Protein 7PPN (pdb70)

CATH classification: 3.90.190.10

B-factor: mean 52.43, std 19.97, range [27.64, 140.32]

Solvent-accessible surface area: 13237 Å² total

Organism: Homo sapiens (NCBI:txid9606)

Nearest PDB structures (foldseek):
  7ppm-assembly1_A  TM=9.988E-01  e=6.082E-57  Homo sapiens
  8rzw-assembly1_A  TM=9.918E-01  e=1.791E-51  Homo sapiens
  8wx7-assembly2_B  TM=9.908E-01  e=1.505E-50  Homo sapiens
  7tvj-assembly2_D  TM=9.948E-01  e=1.597E-50  Homo sapiens
  3o5x-assembly1_A  TM=9.960E-01  e=1.809E-48  Homo sapiens

Foldseek 3Di:
DVLCVLVVVLVVVVPPPPADQVVCVDPLNCVLALDNPFGFRPVFAQFQPPADPVRPHGGDHRKGKAALDPPRDQLRIEIQHFAGDPVCLLVVLSSCLVQQAQEEEEEEDCDFPRHGRHDDNADDAQDWDDRDQKIKGFDDWDDDPFWIKTWIWMAGPPDPPSIDTHIYTYGYPADSDFGDPACVVLLVSLVVRVVVSVVDPPHGHYYYYTSRRAASVLLSVLLSSQVVVCVVPNLPDDDDSSVSSVSRCVRGNCHHPDSSSSVNSVRSSVVSSVVVVVD/DAPD

Sequence (283 aa):
SGFWEEFETLQQQECKLLYSRKEGQRQENKNKNRYKNILPFDHTRVVLHDGDPNEEPVSDYINANIIMPEFGSSGKKSYIATQGCLQNTVNDFWRMVFQENSRVIVMTTKEVERGKSKCVKYWPDEYALKEYGVMRVRRNVKESAAHDYTLRELKLSKVGQGNTERTVWQYHFRTWPDHGVPSDPGGVLDDFLLEEVHHKQESIMDAGPVVVHSSSAGIGRTGTFIVIDILIDIIREKGVDCDIDVPKTIQMVRSQRSGMVQTEAQYRRFIYMAVQHYIETLQRRSDMN

GO terms:
  GO:0005515 protein binding (F, IPI)
  GO:0060090 molecular adaptor activity (F, IDA)
  GO:0004726 non-membrane spanning protein tyrosine phosphatase activity (F, IDA)
  GO:0005925 focal adhesion (C, IDA)
  GO:0042130 negative regulation of T cell proliferation (P, IDA)
  GO:0019221 cytokine-mediated signaling pathway (P, IDA)
  GO:0032480 negative regulation of type I interferon production (P, IDA)
  GO:1902564 negative regulation of neutrophil activation (P, IDA)
  GO:0005737 cytoplasm (C, IC)
  GO:0004725 protein tyrosine phosphatase activity (F, IDA)
  GO:0004725 protein tyrosine phosphatase activity (F, IMP)
  GO:0042311 vasodilation (P, IMP)
  GO:0051897 positive regulation of phosphatidylinositol 3-kinase/protein kinase B signal transduction (P, IMP)
  GO:1902533 positive regulation of intracellular signal transduction (P, IMP)
  GO:0071260 cellular response to mechanical stimulus (P, IMP)
  GO:0050839 cell adhesion molecule binding (F, IPI)
  GO:0045296 cadherin binding (F, IPI)
  GO:1990782 protein tyrosine kinase binding (F, IPI)
  GO:0005634 nucleus (C, IDA)
  GO:0005737 cytoplasm (C, IDA)

Secondary structure (DSSP, 8-state):
--HHHHHHHHHHHTSS--S--HHHHSGGGGGG-SSTT----TTTB----S--TTSS--S--SEEEE-SSTT--STT-EEEEEPPPTTTHHHHHHHHHHHT--EEEE-S-SEETTEES----SPPTT-EEEETTEEEEEEEEEE-SSEEEEEEEEEESS-SS--EEEEEEEE----SSS--SSSHHHHHHHHHHHHHHHHSTT--PEEEEESSSSHHHHHHHHHHHHHHHHHHH-TTS---HHHHHHHHHTTSTT-S--HHHHHHHHHHHHHHHHHHH--/----

Structure (mmCIF, N/CA/C/O backbone):
data_7PPN
#
_entry.id   7PPN
#
_cell.length_a   54.190
_cell.length_b   82.363
_cell.length_c   147.760
_cell.angle_alpha   90.000
_cell.angle_beta   90.000
_cell.angle_gamma   90.000
#
_symmetry.space_group_name_H-M   'C 2 2 21'
#
loop_
_entity.id
_entity.type
_entity.pdbx_description
1 polymer 'Tyrosine-protein phosphatase non-receptor type 11,Tyrosine-protein phosphatase non-receptor type 11'
2 polymer 'T-cell-specific surface glycoprotein CD28'
3 non-polymer GLYCEROL
4 water water
#
loop_
_atom_site.group_PDB
_atom_site.id
_atom_site.type_symbol
_atom_site.label_atom_id
_atom_site.label_alt_id
_atom_site.label_comp_id
_atom_site.label_asym_id
_atom_site.label_entity_id
_atom_site.label_seq_id
_atom_site.pdbx_PDB_ins_code
_atom_site.Cartn_x
_atom_site.Cartn_y
_atom_site.Cartn_z
_atom_site.occupancy
_atom_site.B_iso_or_equiv
_atom_site.auth_seq_id
_atom_site.auth_comp_id
_atom_site.auth_asym_id
_atom_site.auth_atom_id
_atom_site.pdbx_PDB_model_num
ATOM 1 N N . SER A 1 4 ? 23.78600 -0.12800 -30.81900 1.000 120.09071 4 SER A N 1
ATOM 2 C CA . SER A 1 4 ? 23.23900 -0.38100 -32.14700 1.000 122.31467 4 SER A CA 1
ATOM 3 C C . SER A 1 4 ? 21.73700 -0.64000 -32.08500 1.000 118.80898 4 SER A C 1
ATOM 4 O O . SER A 1 4 ? 21.21900 -1.11300 -31.07200 1.000 115.10064 4 SER A O 1
ATOM 7 N N . GLY A 1 5 ? 21.04200 -0.33100 -33.17800 1.000 114.11895 5 GLY A N 1
ATOM 8 C CA . GLY A 1 5 ? 19.60500 -0.50900 -33.23200 1.000 106.12588 5 GLY A CA 1
ATOM 9 C C . GLY A 1 5 ? 18.86500 0.64100 -32.58300 1.000 94.07181 5 GLY A C 1
ATOM 10 O O . GLY A 1 5 ? 18.06400 1.32000 -33.23200 1.000 87.58682 5 GLY A O 1
ATOM 11 N N . PHE A 1 6 ? 19.12900 0.86900 -31.29500 1.000 93.06116 6 PHE A N 1
ATOM 12 C CA . PHE A 1 6 ? 18.56100 2.03200 -30.62400 1.000 87.41311 6 PHE A CA 1
ATOM 13 C C . PHE A 1 6 ? 19.22400 3.31800 -31.09700 1.000 91.41359 6 PHE A C 1
ATOM 14 O O . PHE A 1 6 ? 18.54300 4.32600 -31.32200 1.000 86.39457 6 PHE A O 1
ATOM 22 N N . TRP A 1 7 ? 20.55100 3.30500 -31.25700 1.000 101.71483 7 TRP A N 1
ATOM 23 C CA . TRP A 1 7 ? 21.23900 4.49300 -31.75300 1.000 105.62319 7 TRP A CA 1
ATOM 24 C C . TRP A 1 7 ? 20.78200 4.83200 -33.16400 1.000 96.17469 7 TRP A C 1
ATOM 25 O O . TRP A 1 7 ? 20.52900 5.99900 -33.48200 1.000 93.32698 7 TRP A O 1
ATOM 36 N N . GLU A 1 8 ? 20.67100 3.82100 -34.02900 1.000 86.65776 8 GLU A N 1
ATOM 37 C CA . GLU A 1 8 ? 20.20900 4.07800 -35.38600 1.000 79.55691 8 GLU A CA 1
ATOM 38 C C . GLU A 1 8 ? 18.79000 4.63000 -35.38000 1.000 68.88721 8 GLU A C 1
ATOM 39 O O . GLU A 1 8 ? 18.48000 5.58500 -36.10400 1.000 62.74437 8 GLU A O 1
ATOM 45 N N . GLU A 1 9 ? 17.91400 4.04600 -34.55900 1.000 62.73910 9 GLU A N 1
ATOM 46 C CA . GLU A 1 9 ? 16.54800 4.55200 -34.45600 1.000 57.47268 9 GLU A CA 1
ATOM 47 C C . GLU A 1 9 ? 16.52600 5.97700 -33.91400 1.000 52.79317 9 GLU A C 1
ATOM 48 O O . GLU A 1 9 ? 15.84300 6.84600 -34.46700 1.000 51.41669 9 GLU A O 1
ATOM 54 N N . PHE A 1 10 ? 17.25900 6.24100 -32.82300 1.000 50.53501 10 PHE A N 1
ATOM 55 C CA . PHE A 1 10 ? 17.22200 7.59400 -32.26900 1.000 49.34539 10 PHE A CA 1
ATOM 56 C C . PHE A 1 10 ? 17.89100 8.59400 -33.20400 1.000 53.95910 10 PHE A C 1
ATOM 57 O O . PHE A 1 10 ? 17.39900 9.71500 -33.37300 1.000 52.65105 10 PHE A O 1
ATOM 65 N N . GLU A 1 11 ? 19.01300 8.21400 -33.82000 1.000 59.51240 11 GLU A N 1
ATOM 66 C CA . GLU A 1 11 ? 19.68100 9.14500 -34.72200 1.000 62.29431 11 GLU A CA 1
ATOM 67 C C . GLU A 1 11 ? 18.80100 9.46900 -35.91900 1.000 57.95169 11 GLU A C 1
ATOM 68 O O . GLU A 1 11 ? 18.76500 10.61700 -36.37600 1.000 60.62832 11 GLU A O 1
ATOM 74 N N . THR A 1 12 ? 18.06300 8.47900 -36.42600 1.000 57.32529 12 THR A N 1
ATOM 75 C CA . THR A 1 12 ? 17.15400 8.73800 -37.53800 1.000 59.32027 12 THR A CA 1
ATOM 76 C C . THR A 1 12 ? 16.06300 9.72200 -37.13600 1.000 61.48369 12 THR A C 1
ATOM 77 O O . THR A 1 12 ? 15.69500 10.60400 -37.92200 1.000 62.18114 12 THR A O 1
ATOM 81 N N . LEU A 1 13 ? 15.53400 9.58700 -35.91500 1.000 54.56181 13 LEU A N 1
ATOM 82 C CA . LEU A 1 13 ? 14.56500 10.55600 -35.41500 1.000 52.11678 13 LEU A CA 1
ATOM 83 C C . LEU A 1 13 ? 15.18400 11.94000 -35.30900 1.000 51.37195 13 LEU A C 1
ATOM 84 O O . LEU A 1 13 ? 14.55400 12.94100 -35.66800 1.000 52.20100 13 LEU A O 1
ATOM 89 N N . GLN A 1 14 ? 16.41900 12.01800 -34.80700 1.000 47.22672 14 GLN A N 1
ATOM 90 C CA . GLN A 1 14 ? 17.07800 13.31100 -34.68000 1.000 49.28222 14 GLN A CA 1
ATOM 91 C C . GLN A 1 14 ? 17.36300 13.91600 -36.05000 1.000 55.93039 14 GLN A C 1
ATOM 92 O O . GLN A 1 14 ? 17.42700 15.14400 -36.17700 1.000 58.70967 14 GLN A O 1
ATOM 98 N N . GLN A 1 15 ? 17.52500 13.07200 -37.07800 1.000 56.03830 15 GLN A N 1
ATOM 99 C CA . GLN A 1 15 ? 17.63900 13.56900 -38.44700 1.000 65.72104 15 GLN A CA 1
ATOM 100 C C . GLN A 1 15 ? 16.43200 14.41200 -38.82200 1.000 66.26847 15 GLN A C 1
ATOM 101 O O . GLN A 1 15 ? 16.56900 15.54300 -39.30400 1.000 73.16930 15 GLN A O 1
ATOM 107 N N . GLN A 1 16 ? 15.23300 13.85800 -38.63300 1.000 64.37877 16 GLN A N 1
ATOM 108 C CA . GLN A 1 16 ? 14.01400 14.47600 -39.13700 1.000 67.46862 16 GLN A CA 1
ATOM 109 C C . GLN A 1 16 ? 13.66900 15.78200 -38.43200 1.000 74.82213 16 GLN A C 1
ATOM 110 O O . GLN A 1 16 ? 12.79300 16.51000 -38.91400 1.000 80.65441 16 GLN A O 1
ATOM 116 N N . GLU A 1 17 ? 14.34300 16.11300 -37.33100 1.000 72.86663 17 GLU A N 1
ATOM 117 C CA . GLU A 1 17 ? 14.09800 17.36100 -36.62100 1.000 72.59555 17 GLU A CA 1
ATOM 118 C C . GLU A 1 17 ? 15.18600 18.40400 -36.84600 1.000 86.60775 17 GLU A C 1
ATOM 119 O O . GLU A 1 17 ? 15.14600 19.46600 -36.21400 1.000 92.38213 17 GLU A O 1
ATOM 125 N N . CYS A 1 18 ? 16.15600 18.13300 -37.72300 1.000 95.32985 18 CYS A N 1
ATOM 126 C CA . CYS A 1 18 ? 17.21400 19.11000 -37.96500 1.000 108.41563 18 CYS A CA 1
ATOM 127 C C . CYS A 1 18 ? 16.66900 20.38400 -38.59500 1.000 116.08234 18 CYS A C 1
ATOM 128 O O . CYS A 1 18 ? 17.18600 21.47500 -38.32900 1.000 119.30378 18 CYS A O 1
ATOM 131 N N . LYS A 1 19 ? 15.63900 20.27300 -39.42700 1.000 115.60860 19 LYS A N 1
ATOM 132 C CA . LYS A 1 19 ? 14.77200 21.40300 -39.72100 1.000 111.36072 19 LYS A CA 1
ATOM 133 C C . LYS A 1 19 ? 13.52300 21.27300 -38.85400 1.000 114.34792 19 LYS A C 1
ATOM 134 O O . LYS A 1 19 ? 12.92800 20.19300 -38.76800 1.000 116.37974 19 LYS A O 1
ATOM 140 N N . LEU A 1 20 ? 13.20400 22.34500 -38.12500 1.000 111.45020 20 LEU A N 1
ATOM 141 C CA . LEU A 1 20 ? 11.93900 22.40200 -37.34900 1.000 102.08066 20 LEU A CA 1
ATOM 142 C C . LEU A 1 20 ? 10.96700 23.05200 -38.32500 1.000 96.37998 20 LEU A C 1
ATOM 143 O O . LEU A 1 20 ? 11.24800 24.19200 -38.73400 1.000 94.38237 20 LEU A O 1
ATOM 148 N N . LEU A 1 21 ? 9.88900 22.37200 -38.71000 1.000 88.18952 21 LEU A N 1
ATOM 149 C CA . LEU A 1 21 ? 9.12800 23.01900 -39.76600 1.000 94.10602 21 LEU A CA 1
ATOM 150 C C . LEU A 1 21 ? 8.01600 23.92100 -39.23300 1.000 79.20687 21 LEU A C 1
ATOM 151 O O . LEU A 1 21 ? 7.88600 25.05500 -39.70200 1.000 89.11595 21 LEU A O 1
ATOM 156 N N . TYR A 1 22 ? 7.25000 23.50400 -38.23000 1.000 55.67246 22 TYR A N 1
ATOM 157 C CA . TYR A 1 22 ? 6.06900 24.28300 -37.87900 1.000 46.37398 22 TYR A CA 1
ATOM 158 C C . TYR A 1 22 ? 6.43900 25.59500 -37.17800 1.000 52.01676 22 TYR A C 1
ATOM 159 O O . TYR A 1 22 ? 7.43800 25.69200 -36.45500 1.000 42.69196 22 TYR A O 1
ATOM 168 N N . SER A 1 23 ? 5.61100 26.61500 -37.41100 1.000 41.78659 23 SER A N 1
ATOM 169 C CA . SER A 1 23 ? 5.90500 27.96900 -36.96400 1.000 46.23449 23 SER A CA 1
ATOM 170 C C . SER A 1 23 ? 5.85800 28.09200 -35.43600 1.000 40.87332 23 SER A C 1
ATOM 171 O O . SER A 1 23 ? 5.02400 27.47200 -34.76400 1.000 34.91734 23 SER A O 1
ATOM 174 N N . ARG A 1 24 ? 6.78300 28.87800 -34.88100 1.000 34.67784 24 ARG A N 1
ATOM 175 C CA . ARG A 1 24 ? 6.82800 29.16200 -33.44200 1.000 39.51000 24 ARG A CA 1
ATOM 176 C C . ARG A 1 24 ? 6.87600 30.66800 -33.20300 1.000 43.68682 24 ARG A C 1
ATOM 177 O O . ARG A 1 24 ? 7.62800 31.15700 -32.35400 1.000 44.65009 24 ARG A O 1
ATOM 185 N N . LYS A 1 25 ? 6.05900 31.42600 -33.94000 1.000 43.55785 25 LYS A N 1
ATOM 186 C CA . LYS A 1 25 ? 6.20600 32.88100 -33.95000 1.000 43.30782 25 LYS A CA 1
ATOM 187 C C . LYS A 1 25 ? 5.73800 33.52200 -32.64400 1.000 41.76817 25 LYS A C 1
ATOM 188 O O . LYS A 1 25 ? 6.34100 34.50200 -32.18600 1.000 41.43655 25 LYS A O 1
ATOM 192 N N . GLU A 1 26 ? 4.67000 33.00200 -32.02600 1.000 39.01520 26 GLU A N 1
ATOM 193 C CA . GLU A 1 26 ? 4.15300 33.64000 -30.81300 1.000 38.68885 26 GLU A CA 1
ATOM 194 C C . GLU A 1 26 ? 5.19200 33.63000 -29.70200 1.000 42.01293 26 GLU A C 1
ATOM 195 O O . GLU A 1 26 ? 5.40800 34.64600 -29.02800 1.000 43.05253 26 GLU A O 1
ATOM 201 N N . GLY A 1 27 ? 5.85200 32.48900 -29.49700 1.000 37.54661 27 GLY A N 1
ATOM 202 C CA . GLY A 1 27 ? 6.90600 32.41700 -28.50300 1.000 38.77833 27 GLY A CA 1
ATOM 203 C C . GLY A 1 27 ? 8.06400 33.35600 -28.77200 1.000 43.33151 27 GLY A C 1
ATOM 204 O O . GLY A 1 27 ? 8.80300 33.69800 -27.84300 1.000 44.25794 27 GLY A O 1
ATOM 205 N N . GLN A 1 28 ? 8.24300 33.78000 -30.02400 1.000 42.02872 28 GLN A N 1
ATOM 206 C CA . GLN A 1 28 ? 9.34200 34.66600 -30.37800 1.000 42.07610 28 GLN A CA 1
ATOM 207 C C . GLN A 1 28 ? 9.00200 36.13500 -30.19800 1.000 44.02107 28 GLN A C 1
ATOM 208 O O . GLN A 1 28 ? 9.88900 36.98200 -30.35000 1.000 47.13986 28 GLN A O 1
ATOM 214 N N . ARG A 1 29 ? 7.75700 36.46300 -29.86400 1.000 48.81375 29 ARG A N 1
ATOM 215 C CA . ARG A 1 29 ? 7.36900 37.86800 -29.75600 1.000 50.46921 29 ARG A CA 1
ATOM 216 C C . ARG A 1 29 ? 8.09200 38.54700 -28.59900 1.000 44.62377 29 ARG A C 1
ATOM 217 O O . ARG A 1 29 ? 8.35700 37.93100 -27.56500 1.000 45.07119 29 ARG A O 1
ATOM 225 N N . GLN A 1 30 ? 8.40700 39.83600 -28.77700 1.000 45.74496 30 GLN A N 1
ATOM 226 C CA . GLN A 1 30 ? 9.17200 40.54500 -27.75800 1.000 47.84258 30 GLN A CA 1
ATOM 227 C C . GLN A 1 30 ? 8.49600 40.46700 -26.39600 1.000 58.40174 30 GLN A C 1
ATOM 228 O O . GLN A 1 30 ? 9.16600 40.30400 -25.37200 1.000 46.80298 30 GLN A O 1
ATOM 234 N N . GLU A 1 31 ? 7.16600 40.56400 -26.36400 1.000 44.93433 31 GLU A N 1
ATOM 235 C CA . GLU A 1 31 ? 6.45700 40.53300 -25.08800 1.000 49.86387 31 GLU A CA 1
ATOM 236 C C . GLU A 1 31 ? 6.57400 39.18900 -24.38400 1.000 51.69830 31 GLU A C 1
ATOM 237 O O . GLU A 1 31 ? 6.40400 39.12700 -23.16300 1.000 48.27421 31 GLU A O 1
ATOM 243 N N . ASN A 1 32 ? 6.85400 38.11400 -25.11900 1.000 43.93685 32 ASN A N 1
ATOM 244 C CA . ASN A 1 32 ? 6.90900 36.78100 -24.53800 1.000 42.21559 32 ASN A CA 1
ATOM 245 C C . ASN A 1 32 ? 8.32700 36.30600 -24.24300 1.000 46.13185 32 ASN A C 1
ATOM 246 O O . ASN A 1 32 ? 8.50000 35.16300 -23.80000 1.000 45.15541 32 ASN A O 1
ATOM 251 N N . LYS A 1 33 ? 9.33300 37.16500 -24.44700 1.000 48.52161 33 LYS A N 1
ATOM 252 C CA . LYS A 1 33 ? 10.72900 36.74100 -24.36500 1.000 43.17886 33 LYS A CA 1
ATOM 253 C C . LYS A 1 33 ? 11.06700 36.17500 -22.99000 1.000 50.45079 33 LYS A C 1
ATOM 254 O O . LYS A 1 33 ? 11.68600 35.11000 -22.88100 1.000 54.92764 33 LYS A O 1
ATOM 256 N N . ASN A 1 34 ? 10.67500 36.86900 -21.92700 1.000 45.09751 34 ASN A N 1
ATOM 257 C CA . ASN A 1 34 ? 11.00400 36.41400 -20.58500 1.000 43.75261 34 ASN A CA 1
ATOM 258 C C . ASN A 1 34 ? 9.96400 35.45600 -20.00500 1.000 41.03913 34 ASN A C 1
ATOM 259 O O . ASN A 1 34 ? 9.97300 35.20500 -18.79200 1.000 51.01928 34 ASN A O 1
ATOM 264 N N . LYS A 1 35 ? 9.08500 34.91300 -20.83900 1.000 38.50198 35 LYS A N 1
ATOM 265 C CA . LYS A 1 35 ? 8.20300 33.82200 -20.44200 1.000 36.38594 35 LYS A CA 1
ATOM 266 C C . LYS A 1 35 ? 8.74900 32.45500 -20.84400 1.000 40.90490 35 LYS A C 1
ATOM 267 O O . LYS A 1 35 ? 8.13400 31.43300 -20.51100 1.000 41.54709 35 LYS A O 1
ATOM 273 N N . ASN A 1 36 ? 9.90100 32.41000 -21.51800 1.000 37.42554 36 ASN A N 1
ATOM 274 C CA . ASN A 1 36 ? 10.55600 31.16200 -21.90900 1.000 34.11988 36 ASN A CA 1
ATOM 275 C C . ASN A 1 36 ? 11.81100 30.94700 -21.07100 1.000 40.22588 36 ASN A C 1
ATOM 276 O O . ASN A 1 36 ? 12.61700 31.87100 -20.90300 1.000 36.15170 36 ASN A O 1
ATOM 281 N N . ARG A 1 37 ? 11.99200 29.72600 -20.55300 1.000 38.89940 37 ARG A N 1
ATOM 282 C CA . ARG A 1 37 ? 13.20600 29.47600 -19.78400 1.000 38.19668 37 ARG A CA 1
ATOM 283 C C . ARG A 1 37 ? 14.41400 29.42600 -20.70600 1.000 40.20482 37 ARG A C 1
ATOM 284 O O . ARG A 1 37 ? 15.48100 29.94000 -20.35700 1.000 39.34682 37 ARG A O 1
ATOM 292 N N . TYR A 1 38 ? 14.25500 28.84100 -21.89800 1.000 35.58848 38 TYR A N 1
ATOM 293 C CA . TYR A 1 38 ? 15.33000 28.70100 -22.87500 1.000 40.64698 38 TYR A CA 1
ATOM 294 C C . TYR A 1 38 ? 14.91700 29.37200 -24.17800 1.000 40.80752 38 TYR A C 1
ATOM 295 O O . TYR A 1 38 ? 13.80600 29.14700 -24.67100 1.000 40.46011 38 TYR A O 1
ATOM 304 N N . LYS A 1 39 ? 15.82500 30.17700 -24.73700 1.000 40.52591 39 LYS A N 1
ATOM 305 C CA . LYS A 1 39 ? 15.50500 30.98600 -25.91300 1.000 43.28940 39 LYS A CA 1
ATOM 306 C C . LYS A 1 39 ? 15.09800 30.12900 -27.10200 1.000 46.64770 39 LYS A C 1
ATOM 307 O O . LYS A 1 39 ? 14.25000 30.53400 -27.90700 1.000 48.75848 39 LYS A O 1
ATOM 311 N N . ASN A 1 40 ? 15.68200 28.94400 -27.22800 1.000 43.37099 40 ASN A N 1
ATOM 312 C CA . ASN A 1 40 ? 15.48800 28.11500 -28.41000 1.000 47.17671 40 ASN A CA 1
ATOM 313 C C . ASN A 1 40 ? 14.36000 27.09200 -28.27900 1.000 41.90766 40 ASN A C 1
ATOM 314 O O . ASN A 1 40 ? 14.03400 26.44400 -29.27600 1.000 42.50510 40 ASN A O 1
ATOM 319 N N . ILE A 1 41 ? 13.77200 26.91400 -27.09400 1.000 37.84927 41 ILE A N 1
ATOM 320 C CA . ILE A 1 41 ? 12.69600 25.94500 -26.88100 1.000 36.63334 41 ILE A CA 1
ATOM 321 C C . ILE A 1 41 ? 11.37600 26.70200 -26.80500 1.000 36.05169 41 ILE A C 1
ATOM 322 O O . ILE A 1 41 ? 11.08700 27.36400 -25.80200 1.000 35.27265 41 ILE A O 1
ATOM 327 N N . LEU A 1 42 ? 10.54800 26.55800 -27.83700 1.000 36.70177 42 LEU A N 1
ATOM 328 C CA . LEU A 1 42 ? 9.33300 27.34600 -28.00700 1.000 34.72785 42 LEU A CA 1
ATOM 329 C C . LEU A 1 42 ? 8.19400 26.44700 -28.45900 1.000 35.38582 42 LEU A C 1
ATOM 330 O O . LEU A 1 42 ? 8.42200 25.47600 -29.18900 1.000 39.34945 42 LEU A O 1
ATOM 335 N N . PRO A 1 43 ? 6.96000 26.75900 -28.06900 1.000 35.60427 43 PRO A N 1
ATOM 336 C CA . PRO A 1 43 ? 5.81400 25.96200 -28.51900 1.000 34.27779 43 PRO A CA 1
ATOM 337 C C . PRO A 1 43 ? 5.45800 26.26800 -29.96800 1.000 36.75704 43 PRO A C 1
ATOM 338 O O . PRO A 1 43 ? 5.53700 27.41600 -30.41800 1.000 37.35711 43 PRO A O 1
ATOM 342 N N . PHE A 1 44 ? 5.06200 25.22400 -30.69700 1.000 32.78025 44 PHE A N 1
ATOM 343 C CA . PHE A 1 44 ? 4.46000 25.43000 -32.00900 1.000 37.16761 44 PHE A CA 1
ATOM 344 C C . PHE A 1 44 ? 3.19500 26.26400 -31.84400 1.000 34.94893 44 PHE A C 1
ATOM 345 O O . PHE A 1 44 ? 2.43200 26.06100 -30.90100 1.000 32.86447 44 PHE A O 1
ATOM 353 N N . ASP A 1 45 ? 2.96300 27.20400 -32.76800 1.000 37.75979 45 ASP A N 1
ATOM 354 C CA . ASP A 1 45 ? 1.78300 28.06400 -32.66500 1.000 36.22013 45 ASP A CA 1
ATOM 355 C C . ASP A 1 45 ? 0.48600 27.26100 -32.72100 1.000 40.52328 45 ASP A C 1
ATOM 356 O O . ASP A 1 45 ? -0.46600 27.55100 -31.98400 1.000 38.18353 45 ASP A O 1
ATOM 361 N N . HIS A 1 46 ? 0.41400 26.26400 -33.60500 1.000 35.67533 46 HIS A N 1
ATOM 362 C CA . HIS A 1 46 ? -0.87100 25.62600 -33.87000 1.000 37.33079 46 HIS A CA 1
ATOM 363 C C . HIS A 1 46 ? -1.33500 24.70300 -32.73800 1.000 40.22061 46 HIS A C 1
ATOM 364 O O . HIS A 1 46 ? -2.53700 24.44600 -32.63800 1.000 37.96771 46 HIS A O 1
ATOM 371 N N . THR A 1 47 ? -0.43700 24.22200 -31.87300 1.000 36.17539 47 THR A N 1
ATOM 372 C CA . THR A 1 47 ? -0.82500 23.41000 -30.72200 1.000 32.13806 47 THR A CA 1
ATOM 373 C C . THR A 1 47 ? -0.58900 24.10000 -29.38100 1.000 32.99080 47 THR A C 1
ATOM 374 O O . THR A 1 47 ? -0.82400 23.47900 -28.33200 1.000 31.30375 47 THR A O 1
ATOM 378 N N . ARG A 1 48 ? -0.13200 25.35200 -29.36600 1.000 31.59063 48 ARG A N 1
ATOM 379 C CA . ARG A 1 48 ? 0.14900 25.99000 -28.08200 1.000 30.76158 48 ARG A CA 1
ATOM 380 C C . ARG A 1 48 ? -1.13600 26.17000 -27.28500 1.000 32.73550 48 ARG A C 1
ATOM 381 O O . ARG A 1 48 ? -2.22900 26.28100 -27.83500 1.000 32.21965 48 ARG A O 1
ATOM 389 N N . VAL A 1 49 ? -0.99800 26.18600 -25.96500 1.000 30.15625 49 VAL A N 1
ATOM 390 C CA . VAL A 1 49 ? -2.12300 26.49800 -25.08800 1.000 33.84090 49 VAL A CA 1
ATOM 391 C C . VAL A 1 49 ? -2.32800 28.01000 -25.11500 1.000 37.56240 49 VAL A C 1
ATOM 392 O O . VAL A 1 49 ? -1.45500 28.76000 -24.68000 1.000 40.72067 49 VAL A O 1
ATOM 396 N N . VAL A 1 50 ? -3.46700 28.45900 -25.64100 1.000 34.01197 50 VAL A N 1
ATOM 397 C CA . VAL A 1 50 ? -3.79300 29.88500 -25.71600 1.000 38.15721 50 VAL A CA 1
ATOM 398 C C . VAL A 1 50 ? -4.56100 30.27800 -24.45700 1.000 37.00180 50 VAL A C 1
ATOM 399 O O . VAL A 1 50 ? -5.63500 29.73400 -24.18900 1.000 41.26021 50 VAL A O 1
ATOM 403 N N . LEU A 1 51 ? -4.02100 31.22400 -23.68700 1.000 39.66528 51 LEU A N 1
ATOM 404 C CA . LEU A 1 51 ? -4.62400 31.61800 -22.41800 1.000 40.39432 51 LEU A CA 1
ATOM 405 C C . LEU A 1 51 ? -5.62200 32.74500 -22.65200 1.000 46.05552 51 LEU A C 1
ATOM 406 O O . LEU A 1 51 ? -5.23800 33.85100 -23.05700 1.000 43.15254 51 LEU A O 1
ATOM 411 N N . HIS A 1 52 ? -6.89400 32.46800 -22.37900 1.000 36.24382 52 HIS A N 1
ATOM 412 C CA . HIS A 1 52 ? -7.93400 33.46900 -22.52100 1.000 43.82104 52 HIS A CA 1
ATOM 413 C C . HIS A 1 52 ? -8.14700 34.17200 -21.18300 1.000 45.88971 52 HIS A C 1
ATOM 414 O O . HIS A 1 52 ? -7.50700 33.85500 -20.17700 1.000 47.42148 52 HIS A O 1
ATOM 421 N N . ASP A 1 53 ? -9.04500 35.15700 -21.17700 1.000 43.93685 53 ASP A N 1
ATOM 422 C CA . ASP A 1 53 ? -9.51100 35.81300 -19.95200 1.000 48.45055 53 ASP A CA 1
ATOM 423 C C . ASP A 1 53 ? -8.38500 36.53900 -19.21000 1.000 46.72929 53 ASP A C 1
ATOM 424 O O . ASP A 1 53 ? -8.42400 36.68300 -17.98600 1.000 48.75848 53 ASP A O 1
ATOM 429 N N . GLY A 1 54 ? -7.38100 37.02900 -19.93500 1.000 43.77104 54 GLY A N 1
ATOM 430 C CA . GLY A 1 54 ? -6.28000 37.71900 -19.29400 1.000 45.05277 54 GLY A CA 1
ATOM 431 C C . GLY A 1 54 ? -6.62500 39.13900 -18.86900 1.000 48.07155 54 GLY A C 1
ATOM 432 O O . GLY A 1 54 ? -7.65600 39.70700 -19.24400 1.000 43.78946 54 GLY A O 1
ATOM 433 N N . ASP A 1 55 ? -5.72500 39.71200 -18.07100 1.000 45.39755 55 ASP A N 1
ATOM 434 C CA . ASP A 1 55 ? -5.84600 41.09100 -17.60200 1.000 48.27947 55 ASP A CA 1
ATOM 435 C C . ASP A 1 55 ? -5.91500 42.04100 -18.79800 1.000 45.03435 55 ASP A C 1
ATOM 436 O O . ASP A 1 55 ? -4.97800 42.06800 -19.61100 1.000 44.26057 55 ASP A O 1
ATOM 441 N N . PRO A 1 56 ? -6.98900 42.82000 -18.94900 1.000 43.13675 56 PRO A N 1
ATOM 442 C CA . PRO A 1 56 ? -7.10300 43.69300 -20.13300 1.000 44.63956 56 PRO A CA 1
ATOM 443 C C . PRO A 1 56 ? -6.00600 44.74000 -20.23000 1.000 58.93075 56 PRO A C 1
ATOM 444 O O . PRO A 1 56 ? -5.82500 45.32800 -21.30700 1.000 50.97453 56 PRO A O 1
ATOM 448 N N . ASN A 1 57 ? -5.29800 45.03100 -19.13300 1.000 48.25315 57 ASN A N 1
ATOM 449 C CA . ASN A 1 57 ? -4.23900 46.02900 -19.16800 1.000 46.35029 57 ASN A CA 1
ATOM 450 C C . ASN A 1 57 ? -2.92600 45.46400 -19.69000 1.000 48.47686 57 ASN A C 1
ATOM 451 O O . ASN A 1 57 ? -2.01800 46.24000 -20.00000 1.000 54.05911 57 ASN A O 1
ATOM 456 N N . GLU A 1 58 ? -2.81000 44.14500 -19.78900 1.000 47.95838 58 GLU A N 1
ATOM 457 C CA A GLU A 1 58 ? -1.60100 43.50900 -20.30200 0.470 52.54314 58 GLU A CA 1
ATOM 458 C CA B GLU A 1 58 ? -1.60100 43.52100 -20.30400 0.530 52.66158 58 GLU A CA 1
ATOM 459 C C . GLU A 1 58 ? -1.72900 43.34900 -21.81200 1.000 52.81160 58 GLU A C 1
ATOM 460 O O . GLU A 1 58 ? -2.63300 42.63600 -22.27100 1.000 51.29299 58 GLU A O 1
ATOM 471 N N . PRO A 1 59 ? -0.87100 43.98600 -22.61700 1.000 49.51910 59 PRO A N 1
ATOM 472 C CA . PRO A 1 59 ? -1.03300 43.89100 -24.08000 1.000 52.98530 59 PRO A CA 1
ATOM 473 C C . PRO A 1 59 ? -0.93000 42.48100 -24.62900 1.000 47.36094 59 PRO A C 1
ATOM 474 O O . PRO A 1 59 ? -1.61600 42.16300 -25.60500 1.000 49.48225 59 PRO A O 1
ATOM 478 N N . VAL A 1 60 ? -0.09700 41.62400 -24.05000 1.000 50.71924 60 VAL A N 1
ATOM 479 C CA . VAL A 1 60 ? -0.00700 40.22600 -24.45900 1.000 45.04224 60 VAL A CA 1
ATOM 480 C C . VAL A 1 60 ? -0.24000 39.39100 -23.21100 1.000 48.58214 60 VAL A C 1
ATOM 481 O O . VAL A 1 60 ? 0.60900 39.36300 -22.31100 1.000 51.28510 60 VAL A O 1
ATOM 485 N N . SER A 1 61 ? -1.39100 38.72200 -23.14600 1.000 42.93410 61 SER A N 1
ATOM 486 C CA . SER A 1 61 ? -1.76300 37.95700 -21.96300 1.000 41.07071 61 SER A CA 1
ATOM 487 C C . SER A 1 61 ? -2.14300 36.52000 -22.29500 1.000 39.67055 61 SER A C 1
ATOM 488 O O . SER A 1 61 ? -2.62500 35.80300 -21.41300 1.000 42.56563 61 SER A O 1
ATOM 491 N N . ASP A 1 62 ? -1.94100 36.07900 -23.53300 1.000 41.13125 62 ASP A N 1
ATOM 492 C CA . ASP A 1 62 ? -2.44500 34.79100 -23.98500 1.000 41.43128 62 ASP A CA 1
ATOM 493 C C . ASP A 1 62 ? -1.36900 33.72500 -24.11900 1.000 39.80740 62 ASP A C 1
ATOM 494 O O . ASP A 1 62 ? -1.65400 32.66500 -24.67700 1.000 39.15996 62 ASP A O 1
ATOM 499 N N . TYR A 1 63 ? -0.15600 33.95700 -23.61400 1.000 36.42805 63 TYR A N 1
ATOM 500 C CA . TYR A 1 63 ? 0.96800 33.08400 -23.93500 1.000 38.02824 63 TYR A CA 1
ATOM 501 C C . TYR A 1 63 ? 1.49000 32.35000 -22.70900 1.000 36.63334 63 TYR A C 1
ATOM 502 O O . TYR A 1 63 ? 1.67000 32.94000 -21.63900 1.000 32.66707 63 TYR A O 1
ATOM 511 N N . ILE A 1 64 ? 1.75900 31.05800 -22.90200 1.000 33.36979 64 ILE A N 1
ATOM 512 C CA . ILE A 1 64 ? 2.55300 30.25500 -21.97800 1.000 33.05133 64 ILE A CA 1
ATOM 513 C C . ILE A 1 64 ? 3.30300 29.22500 -22.81400 1.000 32.85394 64 ILE A C 1
ATOM 514 O O . ILE A 1 64 ? 2.83100 28.79900 -23.87100 1.000 32.81709 64 ILE A O 1
ATOM 519 N N . ASN A 1 65 ? 4.50700 28.86400 -22.37100 1.000 34.73574 65 ASN A N 1
ATOM 520 C CA . ASN A 1 65 ? 5.33500 27.91000 -23.10700 1.000 35.35424 65 ASN A CA 1
ATOM 521 C C . ASN A 1 65 ? 4.81600 26.50600 -22.79700 1.000 36.34646 65 ASN A C 1
ATOM 522 O O . ASN A 1 65 ? 5.30300 25.80000 -21.90500 1.000 33.24609 65 ASN A O 1
ATOM 527 N N . ALA A 1 66 ? 3.79300 26.10600 -23.55500 1.000 31.75907 66 ALA A N 1
ATOM 528 C CA . ALA A 1 66 ? 3.06400 24.86500 -23.31700 1.000 30.86423 66 ALA A CA 1
ATOM 529 C C . ALA A 1 66 ? 2.34500 24.45700 -24.59400 1.000 31.78539 66 ALA A C 1
ATOM 530 O O . ALA A 1 66 ? 1.87900 25.31400 -25.34700 1.000 33.08818 66 ALA A O 1
ATOM 532 N N . ASN A 1 67 ? 2.23000 23.14300 -24.82200 1.000 30.52208 67 ASN A N 1
ATOM 533 C CA . ASN A 1 67 ? 1.51000 22.62400 -25.98200 1.000 28.21128 67 ASN A CA 1
ATOM 534 C C . ASN A 1 67 ? 0.59400 21.48600 -25.55500 1.000 33.84090 67 ASN A C 1
ATOM 535 O O . ASN A 1 67 ? 0.94900 20.67600 -24.69000 1.000 31.34060 67 ASN A O 1
ATOM 540 N N . ILE A 1 68 ? -0.57200 21.40600 -26.19600 1.000 32.21965 68 ILE A N 1
ATOM 541 C CA . ILE A 1 68 ? -1.39500 20.20700 -26.08500 1.000 34.05935 68 ILE A CA 1
ATOM 542 C C . ILE A 1 68 ? -0.74000 19.07200 -26.85700 1.000 34.84892 68 ILE A C 1
ATOM 543 O O . ILE A 1 68 ? -0.32700 19.25000 -28.01000 1.000 36.12538 68 ILE A O 1
ATOM 548 N N . ILE A 1 69 ? -0.67000 17.89000 -26.23700 1.000 35.96747 69 ILE A N 1
ATOM 549 C CA . ILE A 1 69 ? -0.17100 16.67300 -26.88100 1.000 34.95156 69 ILE A CA 1
ATOM 550 C C . ILE A 1 69 ? -1.31400 15.67000 -26.93400 1.000 40.53118 69 ILE A C 1
ATOM 551 O O . ILE A 1 69 ? -1.76700 15.19400 -25.88700 1.000 35.53058 69 ILE A O 1
ATOM 556 N N . MET A 1 70 ? -1.75800 15.31700 -28.15200 1.000 34.01724 70 MET A N 1
ATOM 557 C CA . MET A 1 70 ? -2.74400 14.24800 -28.26900 1.000 37.65978 70 MET A CA 1
ATOM 558 C C . MET A 1 70 ? -2.04600 12.95600 -28.64800 1.000 38.67569 70 MET A C 1
ATOM 559 O O . MET A 1 70 ? -1.20900 12.96200 -29.56000 1.000 42.01820 70 MET A O 1
ATOM 564 N N . PRO A 1 71 ? -2.34400 11.83600 -27.99100 1.000 41.44181 71 PRO A N 1
ATOM 565 C CA . PRO A 1 71 ? -1.75500 10.56400 -28.43500 1.000 41.84712 71 PRO A CA 1
ATOM 566 C C . PRO A 1 71 ? -2.32800 10.07800 -29.75300 1.000 42.82092 71 PRO A C 1
ATOM 567 O O . PRO A 1 71 ? -1.61600 9.41500 -30.51600 1.000 51.30878 71 PRO A O 1
ATOM 571 N N . GLU A 1 72 ? -3.59500 10.36600 -30.04000 1.000 43.52627 72 GLU A N 1
ATOM 572 C CA . GLU A 1 72 ? -4.20100 10.00600 -31.31600 1.000 48.66636 72 GLU A CA 1
ATOM 573 C C . GLU A 1 72 ? -4.94200 11.21800 -31.86300 1.000 49.71386 72 GLU A C 1
ATOM 574 O O . GLU A 1 72 ? -5.23100 12.17500 -31.13900 1.000 42.68407 72 GLU A O 1
ATOM 580 N N . PHE A 1 73 ? -5.27100 11.16100 -33.15500 1.000 50.12443 73 PHE A N 1
ATOM 581 C CA . PHE A 1 73 ? -5.83400 12.33200 -33.82000 1.000 53.48273 73 PHE A CA 1
ATOM 582 C C . PHE A 1 73 ? -7.19000 12.72600 -33.25100 1.000 48.70321 73 PHE A C 1
ATOM 583 O O . PHE A 1 73 ? -7.53500 13.91200 -33.23300 1.000 53.83540 73 PHE A O 1
ATOM 591 N N . GLY A 1 74 ? -7.96700 11.76500 -32.78000 1.000 50.22707 74 GLY A N 1
ATOM 592 C CA . GLY A 1 74 ? -9.26500 12.10700 -32.24000 1.000 61.37578 74 GLY A CA 1
ATOM 593 C C . GLY A 1 74 ? -9.32300 12.04900 -30.73000 1.000 58.82811 74 GLY A C 1
ATOM 594 O O . GLY A 1 74 ? -10.40000 11.82300 -30.16700 1.000 57.75692 74 GLY A O 1
ATOM 595 N N . SER A 1 75 ? -8.18500 12.26100 -30.06400 1.000 52.76159 75 SER A N 1
ATOM 596 C CA . SER A 1 75 ? -8.11700 12.06900 -28.62100 1.000 49.47172 75 SER A CA 1
ATOM 597 C C . SER A 1 75 ? -8.96000 13.10000 -27.89100 1.000 49.86914 75 SER A C 1
ATOM 598 O O . SER A 1 75 ? -8.91000 14.29500 -28.19200 1.000 50.13233 75 SER A O 1
ATOM 601 N N . SER A 1 76 ? -9.73300 12.62400 -26.92000 1.000 52.23258 76 SER A N 1
ATOM 602 C CA . SER A 1 76 ? -10.42400 13.50400 -25.99400 1.000 54.59076 76 SER A CA 1
ATOM 603 C C . SER A 1 76 ? -9.41700 14.28500 -25.15700 1.000 52.45892 76 SER A C 1
ATOM 604 O O . SER A 1 76 ? -8.24700 13.90800 -25.03100 1.000 50.20865 76 SER A O 1
ATOM 607 N N . GLY A 1 77 ? -9.88300 15.39400 -24.58100 1.000 45.53967 77 GLY A N 1
ATOM 608 C CA . GLY A 1 77 ? -9.03200 16.13200 -23.67100 1.000 49.47698 77 GLY A CA 1
ATOM 609 C C . GLY A 1 77 ? -8.59200 15.28200 -22.50100 1.000 47.71888 77 GLY A C 1
ATOM 610 O O . GLY A 1 77 ? -7.45400 15.39600 -22.03700 1.000 40.45485 77 GLY A O 1
ATOM 611 N N . LYS A 1 78 ? -9.46900 14.38700 -22.04000 1.000 47.07143 78 LYS A N 1
ATOM 612 C CA . LYS A 1 78 ? -9.14300 13.53400 -20.90300 1.000 48.91113 78 LYS A CA 1
ATOM 613 C C . LYS A 1 78 ? -7.99200 12.58900 -21.21600 1.000 50.18233 78 LYS A C 1
ATOM 614 O O . LYS A 1 78 ? -7.21400 12.24300 -20.31800 1.000 48.24789 78 LYS A O 1
ATOM 620 N N . LYS A 1 79 ? -7.86900 12.16300 -22.47300 1.000 43.89210 79 LYS A N 1
ATOM 621 C CA . LYS A 1 79 ? -6.79400 11.28100 -22.91000 1.000 43.79999 79 LYS A CA 1
ATOM 622 C C . LYS A 1 79 ? -5.57100 12.03300 -23.44700 1.000 44.58956 79 LYS A C 1
ATOM 623 O O . LYS A 1 79 ? -4.66300 11.39800 -23.99000 1.000 46.99248 79 LYS A O 1
ATOM 629 N N . SER A 1 80 ? -5.51300 13.35400 -23.30700 1.000 38.48883 80 SER A N 1
ATOM 630 C CA . SER A 1 80 ? -4.37600 14.11500 -23.81200 1.000 37.95981 80 SER A CA 1
ATOM 631 C C . SER A 1 80 ? -3.52200 14.63700 -22.66800 1.000 37.90191 80 SER A C 1
ATOM 632 O O . SER A 1 80 ? -3.80400 14.40700 -21.48500 1.000 38.08088 80 SER A O 1
ATOM 635 N N . TYR A 1 81 ? -2.45400 15.34100 -23.04500 1.000 34.37517 81 TYR A N 1
ATOM 636 C CA . TYR A 1 81 ? -1.47500 15.88200 -22.11500 1.000 31.85119 81 TYR A CA 1
ATOM 637 C C . TYR A 1 81 ? -1.25600 17.34400 -22.44700 1.000 31.74854 81 TYR A C 1
ATOM 638 O O . TYR A 1 81 ? -1.54400 17.79300 -23.56000 1.000 35.73586 81 TYR A O 1
ATOM 647 N N . ILE A 1 82 ? -0.73200 18.08800 -21.47900 1.000 32.55654 82 ILE A N 1
ATOM 648 C CA . ILE A 1 82 ? -0.08700 19.36300 -21.76200 1.000 34.44360 82 ILE A CA 1
ATOM 649 C C . ILE A 1 82 ? 1.38300 19.22800 -21.39100 1.000 40.07586 82 ILE A C 1
ATOM 650 O O . ILE A 1 82 ? 1.71800 18.88600 -20.24700 1.000 36.66755 82 ILE A O 1
ATOM 655 N N . ALA A 1 83 ? 2.26400 19.47400 -22.35500 1.000 33.67246 83 ALA A N 1
ATOM 656 C CA . ALA A 1 83 ? 3.70200 19.47000 -22.10400 1.000 30.58788 83 ALA A CA 1
ATOM 657 C C . ALA A 1 83 ? 4.13400 20.91500 -21.90100 1.000 32.44863 83 ALA A C 1
ATOM 658 O O . ALA A 1 83 ? 3.92700 21.75000 -22.78700 1.000 32.57233 83 ALA A O 1
ATOM 660 N N . THR A 1 84 ? 4.73300 21.21400 -20.75000 1.000 32.26176 84 THR A N 1
ATOM 661 C CA . THR A 1 84 ? 5.11600 22.58900 -20.46300 1.000 32.45915 84 THR A CA 1
ATOM 662 C C . THR A 1 84 ? 6.41900 22.62400 -19.68100 1.000 34.95945 84 THR A C 1
ATOM 663 O O . THR A 1 84 ? 6.87300 21.61700 -19.13000 1.000 31.19585 84 THR A O 1
ATOM 667 N N . GLN A 1 85 ? 7.03200 23.80200 -19.66200 1.000 33.84353 85 GLN A N 1
ATOM 668 C CA . GLN A 1 85 ? 8.22700 24.01800 -18.87000 1.000 31.47219 85 GLN A CA 1
ATOM 669 C C . GLN A 1 85 ? 7.85400 24.24200 -17.40900 1.000 32.08543 85 GLN A C 1
ATOM 670 O O . GLN A 1 85 ? 6.71900 24.58600 -17.07700 1.000 32.78288 85 GLN A O 1
ATOM 676 N N . GLY A 1 86 ? 8.83500 24.04500 -16.53200 1.000 31.29849 86 GLY A N 1
ATOM 677 C CA . GLY A 1 86 ? 8.66600 24.45400 -15.15100 1.000 34.70679 86 GLY A CA 1
ATOM 678 C C . GLY A 1 86 ? 8.42600 25.94900 -15.04800 1.000 34.55677 86 GLY A C 1
ATOM 679 O O . GLY A 1 86 ? 8.96300 26.74800 -15.82100 1.000 39.05995 86 GLY A O 1
ATOM 680 N N . CYS A 1 87 ? 7.59400 26.32600 -14.08400 1.000 35.46741 87 CYS A N 1
ATOM 681 C CA . CYS A 1 87 ? 7.28400 27.73100 -13.85200 1.000 34.01460 87 CYS A CA 1
ATOM 682 C C . CYS A 1 87 ? 8.55500 28.55800 -13.69500 1.000 36.98601 87 CYS A C 1
ATOM 683 O O . CYS A 1 87 ? 9.52600 28.12400 -13.07100 1.000 33.11450 87 CYS A O 1
ATOM 686 N N . LEU A 1 88 ? 8.54400 29.74600 -14.28900 1.000 36.53859 88 LEU A N 1
ATOM 687 C CA . LEU A 1 88 ? 9.45600 30.81400 -13.91600 1.000 38.69411 88 LEU A CA 1
ATOM 688 C C . LEU A 1 88 ? 8.79500 31.67000 -12.84400 1.000 41.33127 88 LEU A C 1
ATOM 689 O O . LEU A 1 88 ? 7.58300 31.59700 -12.62500 1.000 34.38833 88 LEU A O 1
ATOM 694 N N . GLN A 1 89 ? 9.59500 32.51400 -12.18600 1.000 39.96269 89 GLN A N 1
ATOM 695 C CA . GLN A 1 89 ? 9.02400 33.39300 -11.16500 1.000 45.33701 89 GLN A CA 1
ATOM 696 C C . GLN A 1 89 ? 7.84900 34.19900 -11.72000 1.000 48.97692 89 GLN A C 1
ATOM 697 O O . GLN A 1 89 ? 6.83700 34.38400 -11.03600 1.000 45.70285 89 GLN A O 1
ATOM 703 N N . ASN A 1 90 ? 7.93100 34.61600 -12.98300 1.000 43.54206 90 ASN A N 1
ATOM 704 C CA . ASN A 1 90 ? 6.91100 35.46100 -13.59400 1.000 45.15541 90 ASN A CA 1
ATOM 705 C C . ASN A 1 90 ? 5.85900 34.69600 -14.40400 1.000 42.42088 90 ASN A C 1
ATOM 706 O O . ASN A 1 90 ? 5.01700 35.33800 -15.04000 1.000 39.79424 90 ASN A O 1
ATOM 711 N N . THR A 1 91 ? 5.86700 33.36000 -14.41600 1.000 35.26475 91 THR A N 1
ATOM 712 C CA . THR A 1 91 ? 4.82800 32.60900 -15.12000 1.000 32.90658 91 THR A CA 1
ATOM 713 C C . THR A 1 91 ? 4.02300 31.70700 -14.19100 1.000 38.50462 91 THR A C 1
ATOM 714 O O . THR A 1 91 ? 3.19600 30.92000 -14.67100 1.000 36.44648 91 THR A O 1
ATOM 718 N N . VAL A 1 92 ? 4.24600 31.79600 -12.87700 1.000 38.32038 92 VAL A N 1
ATOM 719 C CA . VAL A 1 92 ? 3.46800 31.00300 -11.92500 1.000 36.66492 92 VAL A CA 1
ATOM 720 C C . VAL A 1 92 ? 1.97800 31.27400 -12.09800 1.000 36.24645 92 VAL A C 1
ATOM 721 O O . VAL A 1 92 ? 1.16200 30.34800 -12.16900 1.000 37.15972 92 VAL A O 1
ATOM 725 N N . ASN A 1 93 ? 1.60200 32.55300 -12.17400 1.000 36.72019 93 ASN A N 1
ATOM 726 C CA . ASN A 1 93 ? 0.19100 32.89400 -12.32200 1.000 36.78599 93 ASN A CA 1
ATOM 727 C C . ASN A 1 93 ? -0.37200 32.36000 -13.63800 1.000 40.06796 93 ASN A C 1
ATOM 728 O O . ASN A 1 93 ? -1.50400 31.85500 -13.67700 1.000 37.60188 93 ASN A O 1
ATOM 733 N N . ASP A 1 94 ? 0.40000 32.48200 -14.72900 1.000 35.35687 94 ASP A N 1
ATOM 734 C CA . ASP A 1 94 ? -0.01800 31.95100 -16.02600 1.000 30.89055 94 ASP A CA 1
ATOM 735 C C . ASP A 1 94 ? -0.18800 30.43900 -15.97600 1.000 33.03028 94 ASP A C 1
ATOM 736 O O . ASP A 1 94 ? -1.09700 29.88700 -16.60800 1.000 36.57017 94 ASP A O 1
ATOM 741 N N . PHE A 1 95 ? 0.68900 29.75300 -15.24300 1.000 35.67533 95 PHE A N 1
ATOM 742 C CA . PHE A 1 95 ? 0.56400 28.30200 -15.10000 1.000 36.11222 95 PHE A CA 1
ATOM 743 C C . PHE A 1 95 ? -0.77900 27.91900 -14.47900 1.000 38.15194 95 PHE A C 1
ATOM 744 O O . PHE A 1 95 ? -1.46500 27.01200 -14.96400 1.000 35.40161 95 PHE A O 1
ATOM 752 N N . TRP A 1 96 ? -1.18200 28.60400 -13.40300 1.000 35.23844 96 TRP A N 1
ATOM 753 C CA . TRP A 1 96 ? -2.46100 28.25000 -12.79700 1.000 35.27791 96 TRP A CA 1
ATOM 754 C C . TRP A 1 96 ? -3.63700 28.68000 -13.66900 1.000 37.95192 96 TRP A C 1
ATOM 755 O O . TRP A 1 96 ? -4.67800 28.01700 -13.66200 1.000 37.77821 96 TRP A O 1
ATOM 766 N N . ARG A 1 97 ? -3.50900 29.78400 -14.41400 1.000 37.74400 97 ARG A N 1
ATOM 767 C CA . ARG A 1 97 ? -4.55300 30.12600 -15.37800 1.000 41.03913 97 ARG A CA 1
ATOM 768 C C . ARG A 1 97 ? -4.73700 28.99900 -16.38300 1.000 41.40233 97 ARG A C 1
ATOM 769 O O . ARG A 1 97 ? -5.86600 28.68000 -16.77600 1.000 37.68347 97 ARG A O 1
ATOM 777 N N . MET A 1 98 ? -3.62900 28.38700 -16.80600 1.000 34.93314 98 MET A N 1
ATOM 778 C CA . MET A 1 98 ? -3.69300 27.27400 -17.74700 1.000 37.99929 98 MET A CA 1
ATOM 779 C C . MET A 1 98 ? -4.39500 26.07600 -17.12400 1.000 37.53082 98 MET A C 1
ATOM 780 O O . MET A 1 98 ? -5.32200 25.51500 -17.71700 1.000 41.19178 98 MET A O 1
ATOM 785 N N . VAL A 1 99 ? -3.96000 25.67300 -15.92400 1.000 34.96735 99 VAL A N 1
ATOM 786 C CA . VAL A 1 99 ? -4.58200 24.53900 -15.23900 1.000 36.59386 99 VAL A CA 1
ATOM 787 C C . VAL A 1 99 ? -6.08100 24.75300 -15.11300 1.000 41.30758 99 VAL A C 1
ATOM 788 O O . VAL A 1 99 ? -6.88100 23.85300 -15.39200 1.000 44.29478 99 VAL A O 1
ATOM 792 N N . PHE A 1 100 ? -6.48200 25.95300 -14.69200 1.000 39.74687 100 PHE A N 1
ATOM 793 C CA . PHE A 1 100 ? -7.90100 26.22600 -14.49400 1.000 41.36549 100 PHE A CA 1
ATOM 794 C C . PHE A 1 100 ? -8.65600 26.16400 -15.81300 1.000 41.19178 100 PHE A C 1
ATOM 795 O O . PHE A 1 100 ? -9.69400 25.50500 -15.91700 1.000 40.99176 100 PHE A O 1
ATOM 803 N N . GLN A 1 101 ? -8.14300 26.85300 -16.83400 1.000 39.22049 101 GLN A N 1
ATOM 804 C CA . GLN A 1 101 ? -8.86400 26.95500 -18.09900 1.000 42.94725 101 GLN A CA 1
ATOM 805 C C . GLN A 1 101 ? -9.00500 25.59700 -18.78300 1.000 44.33953 101 GLN A C 1
ATOM 806 O O . GLN A 1 101 ? -10.04800 25.29300 -19.37200 1.000 40.81016 101 GLN A O 1
ATOM 812 N N . GLU A 1 102 ? -7.97000 24.77000 -18.72400 1.000 40.21535 102 GLU A N 1
ATOM 813 C CA . GLU A 1 102 ? -8.01000 23.47800 -19.39400 1.000 39.61264 102 GLU A CA 1
ATOM 814 C C . GLU A 1 102 ? -8.66700 22.39800 -18.55300 1.000 44.09476 102 GLU A C 1
ATOM 815 O O . GLU A 1 102 ? -8.78100 21.25900 -19.02300 1.000 46.61085 102 GLU A O 1
ATOM 821 N N . ASN A 1 103 ? -9.09100 22.72200 -17.32500 1.000 38.30196 103 ASN A N 1
ATOM 822 C CA . ASN A 1 103 ? -9.75500 21.76500 -16.43800 1.000 41.67605 103 ASN A CA 1
ATOM 823 C C . ASN A 1 103 ? -8.85100 20.58200 -16.09700 1.000 41.39180 103 ASN A C 1
ATOM 824 O O . ASN A 1 103 ? -9.32800 19.48700 -15.79900 1.000 46.72402 103 ASN A O 1
ATOM 829 N N . SER A 1 104 ? -7.54200 20.79400 -16.13400 1.000 39.10469 104 SER A N 1
ATOM 830 C CA . SER A 1 104 ? -6.60300 19.74700 -15.75900 1.000 38.94941 104 SER A CA 1
ATOM 831 C C . SER A 1 104 ? -6.77000 19.39300 -14.28900 1.000 38.62305 104 SER A C 1
ATOM 832 O O . SER A 1 104 ? -6.91800 20.27300 -13.44100 1.000 40.72330 104 SER A O 1
ATOM 835 N N . ARG A 1 105 ? -6.74200 18.09800 -13.98300 1.000 38.08878 105 ARG A N 1
ATOM 836 C CA . ARG A 1 105 ? -6.92700 17.64200 -12.61300 1.000 41.06282 105 ARG A CA 1
ATOM 837 C C . ARG A 1 105 ? -5.71200 16.91200 -12.07000 1.000 45.79760 105 ARG A C 1
ATOM 838 O O . ARG A 1 105 ? -5.69000 16.55800 -10.88000 1.000 44.23425 105 ARG A O 1
ATOM 846 N N . VAL A 1 106 ? -4.70600 16.67400 -12.90600 1.000 42.22348 106 VAL A N 1
ATOM 847 C CA . VAL A 1 106 ? -3.51300 15.92800 -12.53100 1.000 39.78898 106 VAL A CA 1
ATOM 848 C C . VAL A 1 106 ? -2.30800 16.66300 -13.09800 1.000 38.50198 106 VAL A C 1
ATOM 849 O O . VAL A 1 106 ? -2.30900 17.05200 -14.27300 1.000 40.57855 106 VAL A O 1
ATOM 853 N N . ILE A 1 107 ? -1.29100 16.87100 -12.27000 1.000 37.85191 107 ILE A N 1
ATOM 854 C CA . ILE A 1 107 ? -0.04600 17.50300 -12.69000 1.000 35.86746 107 ILE A CA 1
ATOM 855 C C . ILE A 1 107 ? 1.07900 16.52200 -12.40500 1.000 38.90203 107 ILE A C 1
ATOM 856 O O . ILE A 1 107 ? 1.16400 15.97500 -11.29600 1.000 40.19692 107 ILE A O 1
ATOM 861 N N . VAL A 1 108 ? 1.92600 16.28500 -13.40500 1.000 32.41178 108 VAL A N 1
ATOM 862 C CA . VAL A 1 108 ? 3.11600 15.46600 -13.24400 1.000 33.90933 108 VAL A CA 1
ATOM 863 C C . VAL A 1 108 ? 4.32600 16.39100 -13.26500 1.000 33.05133 108 VAL A C 1
ATOM 864 O O . VAL A 1 108 ? 4.61700 17.01300 -14.29400 1.000 36.08327 108 VAL A O 1
ATOM 868 N N . MET A 1 109 ? 5.03800 16.47100 -12.14100 1.000 28.62712 109 MET A N 1
ATOM 869 C CA . MET A 1 109 ? 6.26200 17.25800 -12.02900 1.000 32.11438 109 MET A CA 1
ATOM 870 C C . MET A 1 109 ? 7.45800 16.30600 -12.03700 1.000 37.26763 109 MET A C 1
ATOM 871 O O . MET A 1 109 ? 7.58400 15.46200 -11.14200 1.000 39.18365 109 MET A O 1
ATOM 876 N N . THR A 1 110 ? 8.34200 16.44200 -13.03400 1.000 32.96974 110 THR A N 1
ATOM 877 C CA . THR A 1 110 ? 9.41800 15.47200 -13.22800 1.000 34.06987 110 THR A CA 1
ATOM 878 C C . THR A 1 110 ? 10.77400 15.92200 -12.69000 1.000 33.82774 110 THR A C 1
ATOM 879 O O . THR A 1 110 ? 11.76300 15.20900 -12.88400 1.000 37.08339 110 THR A O 1
ATOM 883 N N . THR A 1 111 ? 10.86100 17.07100 -12.02300 1.000 34.83312 111 THR A N 1
ATOM 884 C CA . THR A 1 111 ? 12.12900 17.59200 -11.52200 1.000 34.75417 111 THR A CA 1
ATOM 885 C C . THR A 1 111 ? 11.98400 18.01200 -10.06600 1.000 34.82786 111 THR A C 1
ATOM 886 O O . THR A 1 111 ? 10.87700 18.21000 -9.56400 1.000 36.29119 111 THR A O 1
ATOM 890 N N . LYS A 1 112 ? 13.12000 18.17700 -9.39000 1.000 36.65703 112 LYS A N 1
ATOM 891 C CA . LYS A 1 112 ? 13.13100 18.98500 -8.17400 1.000 36.48859 112 LYS A CA 1
ATOM 892 C C . LYS A 1 112 ? 12.98800 20.45600 -8.55900 1.000 40.96017 112 LYS A C 1
ATOM 893 O O . LYS A 1 112 ? 13.06700 20.82000 -9.73800 1.000 35.52005 112 LYS A O 1
ATOM 899 N N . GLU A 1 113 ? 12.77300 21.32600 -7.55900 1.000 38.23090 113 GLU A N 1
ATOM 900 C CA . GLU A 1 113 ? 12.72100 22.75400 -7.87900 1.000 39.20996 113 GLU A CA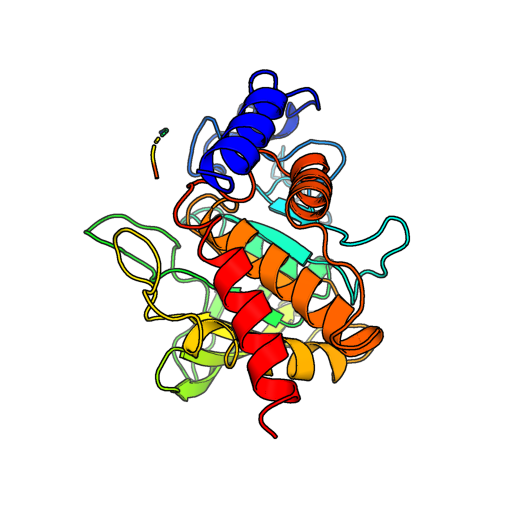 1
ATOM 901 C C . GLU A 1 113 ? 14.07100 23.23800 -8.38400 1.000 42.44983 113 GLU A C 1
ATOM 902 O O . GLU A 1 113 ? 14.15200 24.04100 -9.32600 1.000 40.75752 113 GLU A O 1
ATOM 908 N N . VAL A 1 114 ? 15.13900 22.75900 -7.76000 1.000 35.98326 114 VAL A N 1
ATOM 909 C CA . VAL A 1 114 ? 16.50400 23.12600 -8.09300 1.000 39.36525 114 VAL A CA 1
ATOM 910 C C . VAL A 1 114 ? 17.31400 21.84800 -8.19300 1.000 39.89689 114 VAL A C 1
ATOM 911 O O . VAL A 1 114 ? 17.21300 20.97700 -7.32400 1.000 41.74974 114 VAL A O 1
ATOM 915 N N . GLU A 1 115 ? 18.12400 21.74100 -9.24400 1.000 40.25483 115 GLU A N 1
ATOM 916 C CA . GLU A 1 115 ? 19.02400 20.61100 -9.43400 1.000 41.31285 115 GLU A CA 1
ATOM 917 C C . GLU A 1 115 ? 20.40500 21.14200 -9.78400 1.000 43.81052 115 GLU A C 1
ATOM 918 O O . GLU A 1 115 ? 20.55000 21.92800 -10.72600 1.000 45.52388 115 GLU A O 1
ATOM 924 N N . ARG A 1 116 ? 21.40700 20.73000 -9.00700 1.000 41.54709 116 ARG A N 1
ATOM 925 C CA . ARG A 1 116 ? 22.79500 21.15800 -9.19500 1.000 48.14525 116 ARG A CA 1
ATOM 926 C C . ARG A 1 116 ? 22.89800 22.68100 -9.27700 1.000 51.91938 116 ARG A C 1
ATOM 927 O O . ARG A 1 116 ? 23.63800 23.23700 -10.09000 1.000 49.27433 116 ARG A O 1
ATOM 935 N N . GLY A 1 117 ? 22.14300 23.36200 -8.41300 1.000 50.34025 117 GLY A N 1
ATOM 936 C CA . GLY A 1 117 ? 22.21300 24.80400 -8.27600 1.000 45.71074 117 GLY A CA 1
ATOM 937 C C . GLY A 1 117 ? 21.45900 25.59800 -9.32300 1.000 48.84796 117 GLY A C 1
ATOM 938 O O . GLY A 1 117 ? 21.59700 26.82600 -9.35700 1.000 51.11666 117 GLY A O 1
ATOM 939 N N . LYS A 1 118 ? 20.66300 24.95000 -10.17100 1.000 45.59231 118 LYS A N 1
ATOM 940 C CA . LYS A 1 118 ? 19.93400 25.62900 -11.23700 1.000 47.21619 118 LYS A CA 1
ATOM 941 C C . LYS A 1 118 ? 18.43900 25.38900 -11.08100 1.000 46.94247 118 LYS A C 1
ATOM 942 O O . LYS A 1 118 ? 18.00600 24.24800 -10.88900 1.000 45.39492 118 LYS A O 1
ATOM 948 N N . SER A 1 119 ? 17.65400 26.46100 -11.18400 1.000 47.97944 119 SER A N 1
ATOM 949 C CA . SER A 1 119 ? 16.20200 26.36600 -11.06100 1.000 44.47902 119 SER A CA 1
ATOM 950 C C . SER A 1 119 ? 15.60400 25.63100 -12.25600 1.000 45.02908 119 SER A C 1
ATOM 951 O O . SER A 1 119 ? 15.78300 26.04800 -13.40500 1.000 45.66337 119 SER A O 1
ATOM 954 N N . LYS A 1 120 ? 14.87500 24.54800 -11.98200 1.000 36.72282 120 LYS A N 1
ATOM 955 C CA . LYS A 1 120 ? 14.12400 23.83700 -13.00300 1.000 36.57017 120 LYS A CA 1
ATOM 956 C C . LYS A 1 120 ? 12.63800 24.14800 -12.94800 1.000 40.65224 120 LYS A C 1
ATOM 957 O O . LYS A 1 120 ? 11.91100 23.83300 -13.90400 1.000 35.63585 120 LYS A O 1
ATOM 963 N N . CYS A 1 121 ? 12.18200 24.76000 -11.85100 1.000 34.04092 121 CYS A N 1
ATOM 964 C CA . CYS A 1 121 ? 10.76900 25.02100 -11.63400 1.000 34.01724 121 CYS A CA 1
ATOM 965 C C . CYS A 1 121 ? 10.60300 25.82200 -10.35200 1.000 42.48404 121 CYS A C 1
ATOM 966 O O . CYS A 1 121 ? 10.97400 25.34300 -9.27500 1.000 42.92094 121 CYS A O 1
ATOM 969 N N . VAL A 1 122 ? 10.07500 27.04200 -10.45000 1.000 39.81004 122 VAL A N 1
ATOM 970 C CA . VAL A 1 122 ? 9.77500 27.81800 -9.25000 1.000 43.54996 122 VAL A CA 1
ATOM 971 C C . VAL A 1 122 ? 8.59000 27.17800 -8.53500 1.000 40.62856 122 VAL A C 1
ATOM 972 O O . VAL A 1 122 ? 7.62100 26.73600 -9.17300 1.000 42.18927 122 VAL A O 1
ATOM 976 N N . LYS A 1 123 ? 8.67900 27.08300 -7.20800 1.000 45.17384 123 LYS A N 1
ATOM 977 C CA . LYS A 1 123 ? 7.61300 26.47200 -6.41900 1.000 40.40484 123 LYS A CA 1
ATOM 978 C C . LYS A 1 123 ? 6.29500 27.18300 -6.68000 1.000 43.18149 123 LYS A C 1
ATOM 979 O O . LYS A 1 123 ? 6.18200 28.39300 -6.47500 1.000 48.41370 123 LYS A O 1
ATOM 985 N N . TYR A 1 124 ? 5.29900 26.43200 -7.14100 1.000 37.66504 124 TYR A N 1
ATOM 986 C CA . TYR A 1 124 ? 4.01600 27.01000 -7.51700 1.000 42.61037 124 TYR A CA 1
ATOM 987 C C . TYR A 1 124 ? 2.87400 26.50800 -6.64500 1.000 42.58932 124 TYR A C 1
ATOM 988 O O . TYR A 1 124 ? 1.70900 26.77700 -6.95500 1.000 42.04451 124 TYR A O 1
ATOM 997 N N . TRP A 1 125 ? 3.17800 25.78800 -5.56500 1.000 45.80812 125 TRP A N 1
ATOM 998 C CA . TRP A 1 125 ? 2.17300 25.25300 -4.66600 1.000 40.56013 125 TRP A CA 1
ATOM 999 C C . TRP A 1 125 ? 2.43400 25.73200 -3.24100 1.000 42.04451 125 TRP A C 1
ATOM 1000 O O . TRP A 1 125 ? 3.58500 25.97700 -2.86800 1.000 40.91280 125 TRP A O 1
ATOM 1011 N N . PRO A 1 126 ? 1.38600 25.89400 -2.43400 1.000 45.56073 126 PRO A N 1
ATOM 1012 C CA . PRO A 1 126 ? 1.58000 26.25800 -1.02600 1.000 46.52926 126 PRO A CA 1
ATOM 1013 C C . PRO A 1 126 ? 2.19300 25.11900 -0.22400 1.000 47.97944 126 PRO A C 1
ATOM 1014 O O . PRO A 1 126 ? 2.16900 23.95200 -0.61900 1.000 43.91316 126 PRO A O 1
ATOM 1018 N N . ASP A 1 127 ? 2.73500 25.47700 0.94000 1.000 53.53537 127 ASP A N 1
ATOM 1019 C CA . ASP A 1 127 ? 3.14000 24.46300 1.90200 1.000 54.95396 127 ASP A CA 1
ATOM 1020 C C . ASP A 1 127 ? 1.91700 23.67400 2.36200 1.000 51.10086 127 ASP A C 1
ATOM 1021 O O . ASP A 1 127 ? 0.77800 24.13000 2.25500 1.000 45.86339 127 ASP A O 1
ATOM 1026 N N . GLU A 1 128 ? 2.16300 22.48400 2.90300 1.000 53.41167 128 GLU A N 1
ATOM 1027 C CA . GLU A 1 128 ? 1.06500 21.64900 3.37500 1.000 49.46383 128 GLU A CA 1
ATOM 1028 C C . GLU A 1 128 ? 0.19200 22.39600 4.37700 1.000 51.90622 128 GLU A C 1
ATOM 1029 O O . GLU A 1 128 ? 0.69200 23.00300 5.32700 1.000 53.88804 128 GLU A O 1
ATOM 1035 N N . TYR A 1 129 ? -1.11800 22.34700 4.14900 1.000 54.57496 129 TYR A N 1
ATOM 1036 C CA . TYR A 1 129 ? -2.18200 22.95200 4.94700 1.000 52.74843 129 TYR A CA 1
ATOM 1037 C C . TYR A 1 129 ? -2.23700 24.46500 4.76200 1.000 59.43344 129 TYR A C 1
ATOM 1038 O O . TYR A 1 129 ? -3.05300 25.12400 5.42400 1.000 66.96066 129 TYR A O 1
ATOM 1047 N N . ALA A 1 130 ? -1.40900 25.03900 3.90200 1.000 53.55905 130 ALA A N 1
ATOM 1048 C CA . ALA A 1 130 ? -1.40100 26.47300 3.66900 1.000 55.00133 130 ALA A CA 1
ATOM 1049 C C . ALA A 1 130 ? -2.19200 26.82400 2.41600 1.000 54.16176 130 ALA A C 1
ATOM 1050 O O . ALA A 1 130 ? -2.47300 25.98000 1.56000 1.000 54.85921 130 ALA A O 1
ATOM 1052 N N . LEU A 1 131 ? -2.53200 28.10100 2.31400 1.000 55.47770 131 LEU A N 1
ATOM 1053 C CA . LEU A 1 131 ? -3.29900 28.64000 1.20500 1.000 52.90634 131 LEU A CA 1
ATOM 1054 C C . LEU A 1 131 ? -2.51200 29.79300 0.60900 1.000 56.37518 131 LEU A C 1
ATOM 1055 O O . LEU A 1 131 ? -1.87900 30.56500 1.33600 1.000 59.23079 131 LEU A O 1
ATOM 1060 N N . LYS A 1 132 ? -2.55000 29.91100 -0.71500 1.000 52.20626 132 LYS A N 1
ATOM 1061 C CA . LYS A 1 132 ? -1.87800 31.02300 -1.36600 1.000 58.00169 132 LYS A CA 1
ATOM 1062 C C . LYS A 1 132 ? -2.68200 31.46500 -2.57800 1.000 54.22229 132 LYS A C 1
ATOM 1063 O O . LYS A 1 132 ? -3.30800 30.64400 -3.25600 1.000 52.92213 132 LYS A O 1
ATOM 1069 N N . GLU A 1 133 ? -2.67300 32.76800 -2.83400 1.000 47.93996 133 GLU A N 1
ATOM 1070 C CA . GLU A 1 133 ? -3.29400 33.32600 -4.02400 1.000 46.78192 133 GLU A CA 1
ATOM 1071 C C . GLU A 1 133 ? -2.22600 33.57600 -5.07800 1.000 49.12168 133 GLU A C 1
ATOM 1072 O O . GLU A 1 133 ? -1.20600 34.21700 -4.79800 1.000 49.43487 133 GLU A O 1
ATOM 1078 N N . TYR A 1 134 ? -2.45300 33.04000 -6.27600 1.000 42.44456 134 TYR A N 1
ATOM 1079 C CA . TYR A 1 134 ? -1.58100 33.23500 -7.42800 1.000 43.07359 134 TYR A CA 1
ATOM 1080 C C . TYR A 1 134 ? -2.39400 34.01500 -8.44800 1.000 44.28163 134 TYR A C 1
ATOM 1081 O O . TYR A 1 134 ? -3.15900 33.42800 -9.21900 1.000 43.86579 134 TYR A O 1
ATOM 1090 N N . GLY A 1 135 ? -2.24700 35.33800 -8.43800 1.000 42.93673 135 GLY A N 1
ATOM 1091 C CA . GLY A 1 135 ? -3.08700 36.14800 -9.30300 1.000 44.33953 135 GLY A CA 1
ATOM 1092 C C . GLY A 1 135 ? -4.54400 35.96300 -8.93400 1.000 47.83205 135 GLY A C 1
ATOM 1093 O O . GLY A 1 135 ? -4.93100 36.07200 -7.76700 1.000 48.28474 135 GLY A O 1
ATOM 1094 N N . VAL A 1 136 ? -5.37200 35.65800 -9.93500 1.000 44.60008 136 VAL A N 1
ATOM 1095 C CA . VAL A 1 136 ? -6.79900 35.45800 -9.68500 1.000 50.69818 136 VAL A CA 1
ATOM 1096 C C . VAL A 1 136 ? -7.13400 34.08200 -9.12300 1.000 54.28019 136 VAL A C 1
ATOM 1097 O O . VAL A 1 136 ? -8.30000 33.83400 -8.78700 1.000 55.65404 136 VAL A O 1
ATOM 1101 N N . MET A 1 137 ? -6.15700 33.18600 -8.99600 1.000 49.38487 137 MET A N 1
ATOM 1102 C CA . MET A 1 137 ? -6.40000 31.80800 -8.57900 1.000 47.66887 137 MET A CA 1
ATOM 1103 C C . MET A 1 137 ? -5.99500 31.59200 -7.12200 1.000 51.38248 137 MET A C 1
ATOM 1104 O O . MET A 1 137 ? -4.95400 32.08400 -6.67200 1.000 54.60655 137 MET A O 1
ATOM 1109 N N . ARG A 1 138 ? -6.82600 30.84700 -6.39000 1.000 46.94247 138 ARG A N 1
ATOM 1110 C CA . ARG A 1 138 ? -6.56000 30.44400 -5.01200 1.000 43.23939 138 ARG A CA 1
ATOM 1111 C C . ARG A 1 138 ? -6.23300 28.95700 -4.98400 1.000 45.88182 138 ARG A C 1
ATOM 1112 O O . ARG A 1 138 ? -6.94900 28.15800 -5.59600 1.000 46.68718 138 ARG A O 1
ATOM 1120 N N . VAL A 1 139 ? -5.16500 28.58800 -4.27600 1.000 46.13711 139 VAL A N 1
ATOM 1121 C CA . VAL A 1 139 ? -4.75200 27.19000 -4.14800 1.000 48.23999 139 VAL A CA 1
ATOM 1122 C C . VAL A 1 139 ? -4.56800 26.84600 -2.67000 1.000 51.86675 139 VAL A C 1
ATOM 1123 O O . VAL A 1 139 ? -3.81200 27.52000 -1.95800 1.000 48.27684 139 VAL A O 1
ATOM 1127 N N A ARG A 1 140 ? -5.27500 25.81700 -2.20200 0.600 47.87153 140 ARG A N 1
ATOM 1128 N N B ARG A 1 140 ? -5.23600 25.78800 -2.22200 0.400 47.79257 140 ARG A N 1
ATOM 1129 C CA A ARG A 1 140 ? -5.04300 25.24000 -0.88300 0.600 46.31608 140 ARG A CA 1
ATOM 1130 C CA B ARG A 1 140 ? -5.04800 25.24100 -0.88600 0.400 46.67665 140 ARG A CA 1
ATOM 1131 C C A ARG A 1 140 ? -4.31100 23.91600 -1.05700 0.600 46.86351 140 ARG A C 1
ATOM 1132 C C B ARG A 1 140 ? -4.36000 23.88600 -1.00100 0.400 47.21882 140 ARG A C 1
ATOM 1133 O O A ARG A 1 140 ? -4.67900 23.11000 -1.91500 0.600 48.44265 140 ARG A O 1
ATOM 1134 O O B ARG A 1 140 ? -4.81100 23.02500 -1.76200 0.400 50.42447 140 ARG A O 1
ATOM 1149 N N . ASN A 1 141 ? -3.27200 23.69800 -0.25700 1.000 48.35580 141 ASN A N 1
ATOM 1150 C CA . ASN A 1 141 ? -2.59100 22.40400 -0.20200 1.000 51.39827 141 ASN A CA 1
ATOM 1151 C C . ASN A 1 141 ? -3.21800 21.63000 0.95200 1.000 50.39025 141 ASN A C 1
ATOM 1152 O O . ASN A 1 141 ? -2.94900 21.92400 2.11800 1.000 46.68191 141 ASN A O 1
ATOM 1157 N N . VAL A 1 142 ? -4.04100 20.63400 0.62100 1.000 50.37183 142 VAL A N 1
ATOM 1158 C CA . VAL A 1 142 ? -4.87500 19.96000 1.61400 1.000 51.55355 142 VAL A CA 1
ATOM 1159 C C . VAL A 1 142 ? -4.10400 18.86700 2.35000 1.000 53.44588 142 VAL A C 1
ATOM 1160 O O . VAL A 1 142 ? -4.30600 18.65100 3.55600 1.000 50.23234 142 VAL A O 1
ATOM 1164 N N . LYS A 1 143 ? -3.23200 18.14700 1.64200 1.000 53.15111 143 LYS A N 1
ATOM 1165 C CA . LYS A 1 143 ? -2.49700 17.03600 2.23400 1.000 53.53537 143 LYS A CA 1
ATOM 1166 C C . LYS A 1 143 ? -1.37300 16.61800 1.29900 1.000 51.26667 143 LYS A C 1
ATOM 1167 O O . LYS A 1 143 ? -1.49900 16.71300 0.07500 1.000 44.82380 143 LYS A O 1
ATOM 1173 N N . GLU A 1 144 ? -0.28500 16.14100 1.89400 1.000 52.97477 144 GLU A N 1
ATOM 1174 C CA . GLU A 1 144 ? 0.83500 15.57600 1.16000 1.000 55.43559 144 GLU A CA 1
ATOM 1175 C C . GLU A 1 144 ? 1.04100 14.14300 1.62100 1.000 61.43105 144 GLU A 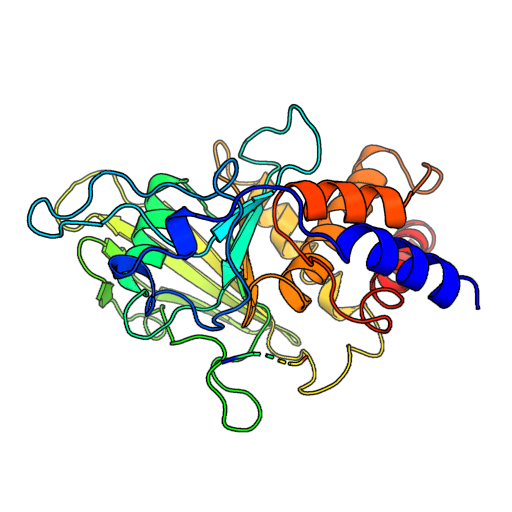C 1
ATOM 1176 O O . GLU A 1 144 ? 0.94800 13.85100 2.81900 1.000 58.40174 144 GLU A O 1
ATOM 1182 N N . SER A 1 145 ? 1.29300 13.25000 0.66600 1.000 58.58071 145 SER A N 1
ATOM 1183 C CA . SER A 1 145 ? 1.61900 11.86100 0.95700 1.000 58.94917 145 SER A CA 1
ATOM 1184 C C . SER A 1 145 ? 2.94900 11.54200 0.30000 1.000 59.93087 145 SER A C 1
ATOM 1185 O O . SER A 1 145 ? 3.11300 11.73900 -0.91000 1.000 56.41992 145 SER A O 1
ATOM 1188 N N . ALA A 1 146 ? 3.90200 11.07900 1.09700 1.000 57.87799 146 ALA A N 1
ATOM 1189 C CA . ALA A 1 146 ? 5.20600 10.71400 0.57200 1.000 63.90503 146 ALA A CA 1
ATOM 1190 C C . ALA A 1 146 ? 5.21600 9.24300 0.18100 1.000 63.78396 146 ALA A C 1
ATOM 1191 O O . ALA A 1 146 ? 4.74000 8.38000 0.92200 1.000 67.47388 146 ALA A O 1
ATOM 1193 N N . ALA A 1 147 ? 5.73300 8.97200 -1.00000 1.000 61.12312 147 ALA A N 1
ATOM 1194 C CA . ALA A 1 147 ? 6.07600 7.63100 -1.42900 1.000 61.51264 147 ALA A CA 1
ATOM 1195 C C . ALA A 1 147 ? 7.58700 7.56300 -1.58600 1.000 61.10206 147 ALA A C 1
ATOM 1196 O O . ALA A 1 147 ? 8.29700 8.55600 -1.39300 1.000 53.00109 147 ALA A O 1
ATOM 1198 N N . HIS A 1 148 ? 8.08700 6.38000 -1.93800 1.000 60.89678 148 HIS A N 1
ATOM 1199 C CA . HIS A 1 148 ? 9.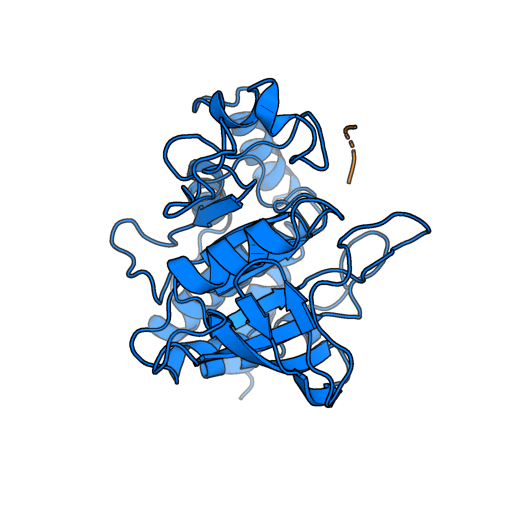52700 6.23700 -2.10300 1.000 61.48369 148 HIS A CA 1
ATOM 1200 C C . HIS A 1 148 ? 10.05500 7.19900 -3.16600 1.000 54.79604 148 HIS A C 1
ATOM 1201 O O . HIS A 1 148 ? 11.01800 7.93700 -2.93400 1.000 55.18293 148 HIS A O 1
ATOM 1208 N N . ASP A 1 149 ? 9.42200 7.22300 -4.33200 1.000 46.61875 149 ASP A N 1
ATOM 1209 C CA . ASP A 1 149 ? 9.95300 7.98200 -5.45100 1.000 46.01078 149 ASP A CA 1
ATOM 1210 C C . ASP A 1 149 ? 9.23900 9.30900 -5.67100 1.000 46.14764 149 ASP A C 1
ATOM 1211 O O . ASP A 1 149 ? 9.68800 10.10900 -6.50200 1.000 46.21607 149 ASP A O 1
ATOM 1216 N N . TYR A 1 150 ? 8.13600 9.56300 -4.97600 1.000 42.91304 150 TYR A N 1
ATOM 1217 C CA . TYR A 1 150 ? 7.34800 10.73500 -5.32100 1.000 47.97680 150 TYR A CA 1
ATOM 1218 C C . TYR A 1 150 ? 6.55900 11.20400 -4.10900 1.000 48.12419 150 TYR A C 1
ATOM 1219 O O . TYR A 1 150 ? 6.39900 10.48300 -3.11500 1.000 51.53776 150 TYR A O 1
ATOM 1228 N N . THR A 1 151 ? 6.08000 12.43800 -4.20300 1.000 38.47303 151 THR A N 1
ATOM 1229 C CA . THR A 1 151 ? 5.16100 13.00400 -3.22900 1.000 44.12371 151 THR A CA 1
ATOM 1230 C C . THR A 1 151 ? 3.88400 13.39400 -3.95300 1.000 50.23497 151 THR A C 1
ATOM 1231 O O . THR A 1 151 ? 3.93600 13.99100 -5.03400 1.000 46.53453 151 THR A O 1
ATOM 1235 N N . LEU A 1 152 ? 2.74600 13.03600 -3.37100 1.000 47.15565 152 LEU A N 1
ATOM 1236 C CA . LEU A 1 152 ? 1.44500 13.43300 -3.89100 1.000 46.11342 152 LEU A CA 1
ATOM 1237 C C . LEU A 1 152 ? 0.94500 14.61800 -3.07600 1.000 45.91866 152 LEU A C 1
ATOM 1238 O O . LEU A 1 152 ? 0.84200 14.52300 -1.85100 1.000 48.14261 152 LEU A O 1
ATOM 1243 N N . ARG A 1 153 ? 0.64100 15.72500 -3.74500 1.000 40.66803 153 ARG A N 1
ATOM 1244 C CA . ARG A 1 153 ? 0.05800 16.89000 -3.08300 1.000 44.34742 153 ARG A CA 1
ATOM 1245 C C . ARG A 1 153 ? -1.37500 17.04600 -3.57300 1.000 46.56874 153 ARG A C 1
ATOM 1246 O O . ARG A 1 153 ? -1.60800 17.20200 -4.77800 1.000 48.29000 153 ARG A O 1
ATOM 1254 N N . GLU A 1 154 ? -2.32700 16.97800 -2.64900 1.000 43.99738 154 GLU A N 1
ATOM 1255 C CA . GLU A 1 154 ? -3.74300 17.16400 -2.96400 1.000 50.50606 154 GLU A CA 1
ATOM 1256 C C . GLU A 1 154 ? -4.03700 18.65400 -2.86100 1.000 46.58716 154 GLU A C 1
ATOM 1257 O O . GLU A 1 154 ? -4.16600 19.20100 -1.76200 1.000 49.41645 154 GLU A O 1
ATOM 1263 N N . LEU A 1 155 ? -4.13000 19.31100 -4.01000 1.000 46.36609 155 LEU A N 1
ATOM 1264 C CA . LEU A 1 155 ? -4.38100 20.74100 -4.08900 1.000 48.31895 155 LEU A CA 1
ATOM 1265 C C . LEU A 1 155 ? -5.83600 21.00200 -4.46900 1.000 52.48524 155 LEU A C 1
ATOM 1266 O O . LEU A 1 155 ? -6.46000 20.22300 -5.19200 1.000 62.58908 155 LEU A O 1
ATOM 1271 N N . LYS A 1 156 ? -6.38600 22.09300 -3.95100 1.000 49.53489 156 LYS A N 1
ATOM 1272 C CA . LYS A 1 156 ? -7.72700 22.53500 -4.32400 1.000 56.36992 156 LYS A CA 1
ATOM 1273 C C . LYS A 1 156 ? -7.60700 23.94100 -4.90200 1.000 55.28031 156 LYS A C 1
ATOM 1274 O O . LYS A 1 156 ? -7.13900 24.86200 -4.22500 1.000 52.34312 156 LYS A O 1
ATOM 1280 N N . LEU A 1 157 ? -7.99000 24.07900 -6.17000 1.000 55.97513 157 LEU A N 1
ATOM 1281 C CA . LEU A 1 157 ? -7.80800 25.29500 -6.95200 1.000 46.90562 157 LEU A CA 1
ATOM 1282 C C . LEU A 1 157 ? -9.16700 25.92600 -7.22300 1.000 47.17145 157 LEU A C 1
ATOM 1283 O O . LEU A 1 157 ? -10.11600 25.22600 -7.59400 1.000 55.93039 157 LEU A O 1
ATOM 1288 N N . SER A 1 158 ? -9.27200 27.23500 -7.01300 1.000 48.17420 158 SER A N 1
ATOM 1289 C CA . SER A 1 158 ? -10.49800 27.95900 -7.31700 1.000 50.61396 158 SER A CA 1
ATOM 1290 C C . SER A 1 158 ? -10.12300 29.34000 -7.82700 1.000 54.29862 158 SER A C 1
ATOM 1291 O O . SER A 1 158 ? -8.97600 29.77500 -7.70500 1.000 53.43272 158 SER A O 1
ATOM 1294 N N . LYS A 1 159 ? -11.09600 30.02000 -8.42800 1.000 56.25411 159 LYS A N 1
ATOM 1295 C CA . LYS A 1 159 ? -10.92200 31.40200 -8.85400 1.000 62.93123 159 LYS A CA 1
ATOM 1296 C C . LYS A 1 159 ? -11.35200 32.31600 -7.71900 1.000 65.03411 159 LYS A C 1
ATOM 1297 O O . LYS A 1 159 ? -12.47400 32.19500 -7.21700 1.000 74.06151 159 LYS A O 1
ATOM 1303 N N . VAL A 1 160 ? -10.45100 33.21400 -7.30700 1.000 59.34922 160 VAL A N 1
ATOM 1304 C CA . VAL A 1 160 ? -10.73100 34.10100 -6.18000 1.000 70.76638 160 VAL A CA 1
ATOM 1305 C C . VAL A 1 160 ? -12.07300 34.77800 -6.38800 1.000 84.46802 160 VAL A C 1
ATOM 1306 O O . VAL A 1 160 ? -12.35600 35.31800 -7.46400 1.000 85.60500 160 VAL A O 1
ATOM 1310 N N . GLY A 1 161 ? -12.91300 34.72500 -5.37000 1.000 83.74688 161 GLY A N 1
ATOM 1311 C CA . GLY A 1 161 ? -14.21500 35.36900 -5.41900 1.000 86.38404 161 GLY A CA 1
ATOM 1312 C C . GLY A 1 161 ? -15.34600 34.56500 -6.01900 1.000 93.40067 161 GLY A C 1
ATOM 1313 O O . GLY A 1 161 ? -16.42800 34.49300 -5.43800 1.000 98.73026 161 GLY A O 1
ATOM 1314 N N . GLN A 1 162 ? -15.11500 33.95400 -7.18200 1.000 88.60799 162 GLN A N 1
ATOM 1315 C CA . GLN A 1 162 ? -16.19900 33.27700 -7.88400 1.000 90.24766 162 GLN A CA 1
ATOM 1316 C C . GLN A 1 162 ? -16.56300 31.97400 -7.18400 1.000 91.34779 162 GLN A C 1
ATOM 1317 O O . GLN A 1 162 ? -15.70000 31.13000 -6.9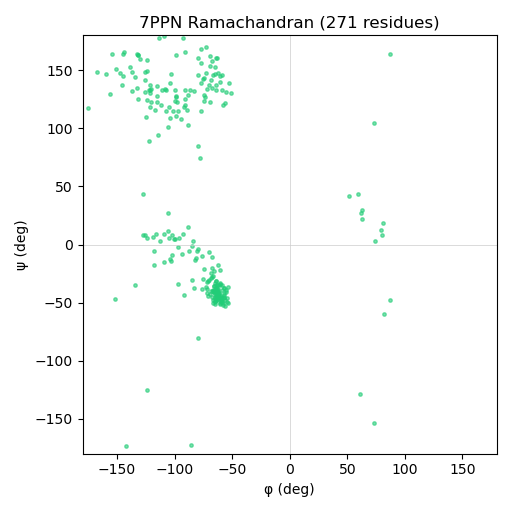2400 1.000 92.29001 162 GLN A O 1
ATOM 1323 N N . GLY A 1 163 ? -17.84900 31.81800 -6.87400 1.000 86.08401 163 GLY A N 1
ATOM 1324 C CA . GLY A 1 163 ? -18.31800 30.58500 -6.29000 1.000 91.08987 163 GLY A CA 1
ATOM 1325 C C . GLY A 1 163 ? -18.45900 29.47800 -7.31500 1.000 89.45283 163 GLY A C 1
ATOM 1326 O O . GLY A 1 163 ? -18.60400 29.72000 -8.51500 1.000 85.75239 163 GLY A O 1
ATOM 1327 N N . ASN A 1 164 ? -18.39800 28.23900 -6.82100 1.000 89.07647 164 ASN A N 1
ATOM 1328 C CA . ASN A 1 164 ? -18.56000 27.04700 -7.65500 1.000 91.76100 164 ASN A CA 1
ATOM 1329 C C . ASN A 1 164 ? -17.50000 26.99200 -8.75800 1.000 89.35282 164 ASN A C 1
ATOM 1330 O O . ASN A 1 164 ? -17.79700 26.69400 -9.91600 1.000 91.75837 164 ASN A O 1
ATOM 1335 N N . THR A 1 165 ? -16.25000 27.30100 -8.41400 1.000 79.30161 165 THR A N 1
ATOM 1336 C CA . THR A 1 165 ? -15.14700 27.06700 -9.33900 1.000 70.5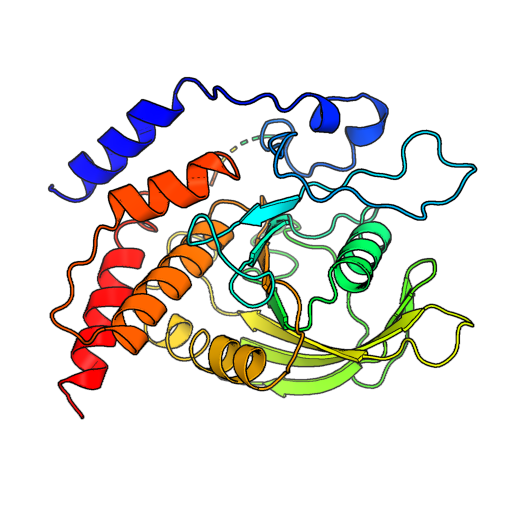1635 165 THR A CA 1
ATOM 1337 C C . THR A 1 165 ? -14.06400 26.19100 -8.72600 1.000 71.46910 165 THR A C 1
ATOM 1338 O O . THR A 1 165 ? -13.02100 25.97900 -9.35600 1.000 69.39253 165 THR A O 1
ATOM 1342 N N . GLU A 1 166 ? -14.28400 25.66300 -7.52700 1.000 62.88122 166 GLU A N 1
ATOM 1343 C CA . GLU A 1 166 ? -13.26700 24.86300 -6.86300 1.000 64.01031 166 GLU A CA 1
ATOM 1344 C C . GLU A 1 166 ? -13.19500 23.46500 -7.46400 1.000 57.59112 166 GLU A C 1
ATOM 1345 O O . GLU A 1 166 ? -14.21800 22.86100 -7.79100 1.000 64.89199 166 GLU A O 1
ATOM 1351 N N . ARG A 1 167 ? -11.97100 22.96200 -7.62600 1.000 56.26990 167 ARG A N 1
ATOM 1352 C CA . ARG A 1 167 ? -11.73900 21.59500 -8.06400 1.000 52.66947 167 ARG A CA 1
ATOM 1353 C C . ARG A 1 167 ? -10.41300 21.12500 -7.48600 1.000 52.35101 167 ARG A C 1
ATOM 1354 O O . ARG A 1 167 ? -9.50800 21.92500 -7.24200 1.000 55.36190 167 ARG A O 1
ATOM 1362 N N . THR A 1 168 ? -10.31800 19.82000 -7.25500 1.000 53.96436 168 THR A N 1
ATOM 1363 C CA . THR A 1 168 ? -9.08900 19.22000 -6.75100 1.000 57.54901 168 THR A CA 1
ATOM 1364 C C . THR A 1 168 ? -8.11800 18.94300 -7.89100 1.000 53.11953 168 THR A C 1
ATOM 1365 O O . THR A 1 168 ? -8.50500 18.38900 -8.92400 1.000 53.26428 168 THR A O 1
ATOM 1369 N N . VAL A 1 169 ? -6.86000 19.34000 -7.70500 1.000 41.05755 169 VAL A N 1
ATOM 1370 C CA . VAL A 1 169 ? -5.78800 19.07400 -8.65800 1.000 42.51299 169 VAL A CA 1
ATOM 1371 C C . VAL A 1 169 ? -4.73100 18.27100 -7.92100 1.000 47.64782 169 VAL A C 1
ATOM 1372 O O . VAL A 1 169 ? -4.22700 18.70800 -6.87700 1.000 47.17145 169 VAL A O 1
ATOM 1376 N N . TRP A 1 170 ? -4.41900 17.08800 -8.44600 1.000 43.21044 170 TRP A N 1
ATOM 1377 C CA . TRP A 1 170 ? -3.52200 16.14100 -7.79800 1.000 39.15206 170 TRP A CA 1
ATOM 1378 C C . TRP A 1 170 ? -2.13200 16.30600 -8.39800 1.000 40.88648 170 TRP A C 1
ATOM 1379 O O . TRP A 1 170 ? -1.92200 16.01700 -9.58300 1.000 43.32888 170 TRP A O 1
ATOM 1390 N N . GLN A 1 171 ? -1.17100 16.75400 -7.58700 1.000 42.21296 171 GLN A N 1
ATOM 1391 C CA . GLN A 1 171 ? 0.19000 16.98200 -8.07700 1.000 41.09703 171 GLN A CA 1
ATOM 1392 C C . GLN A 1 171 ? 1.05900 15.78500 -7.71400 1.000 42.64985 171 GLN A C 1
ATOM 1393 O O . GLN A 1 171 ? 1.37500 15.57000 -6.53800 1.000 39.86004 171 GLN A O 1
ATOM 1399 N N . TYR A 1 172 ? 1.45500 15.01800 -8.72400 1.000 39.03626 172 TYR A N 1
ATOM 1400 C CA . TYR A 1 172 ? 2.36100 13.89300 -8.54000 1.000 39.59685 172 TYR A CA 1
ATOM 1401 C C . TYR A 1 172 ? 3.77100 14.40000 -8.81500 1.000 42.88409 172 TYR A C 1
ATOM 1402 O O . TYR A 1 172 ? 4.13200 14.66000 -9.96900 1.000 40.18640 172 TYR A O 1
ATOM 1411 N N . HIS A 1 173 ? 4.56600 14.52900 -7.76100 1.000 39.48631 173 HIS A N 1
ATOM 1412 C CA . HIS A 1 173 ? 5.88000 15.16100 -7.84500 1.000 37.67031 173 HIS A CA 1
ATOM 1413 C C . HIS A 1 173 ? 6.93900 14.06500 -7.77400 1.000 40.44169 173 HIS A C 1
ATOM 1414 O O . HIS A 1 173 ? 7.26700 13.57300 -6.69000 1.000 41.34180 173 HIS A O 1
ATOM 1421 N N . PHE A 1 174 ? 7.48600 13.69900 -8.92900 1.000 34.15146 174 PHE A N 1
ATOM 1422 C CA . PHE A 1 174 ? 8.54400 12.70100 -8.97600 1.000 38.33881 174 PHE A CA 1
ATOM 1423 C C . PHE A 1 174 ? 9.83700 13.33000 -8.46900 1.000 40.66803 174 PHE A C 1
ATOM 1424 O O . PHE A 1 174 ? 10.28600 14.34600 -9.00400 1.000 43.49732 174 PHE A O 1
ATOM 1432 N N . ARG A 1 175 ? 10.43600 12.72400 -7.44100 1.000 42.24980 175 ARG A N 1
ATOM 1433 C CA . ARG A 1 175 ? 11.51500 13.35000 -6.68800 1.000 44.38427 175 ARG A CA 1
ATOM 1434 C C . ARG A 1 175 ? 12.88700 12.72800 -6.91000 1.000 51.50091 175 ARG A C 1
ATOM 1435 O O . ARG A 1 175 ? 13.89300 13.34500 -6.53200 1.000 50.78767 175 ARG A O 1
ATOM 1443 N N . THR A 1 176 ? 12.97000 11.53400 -7.49000 1.000 43.19202 176 THR A N 1
ATOM 1444 C CA . THR A 1 176 ? 14.20700 10.76600 -7.46800 1.000 46.87667 176 THR A CA 1
ATOM 1445 C C . THR A 1 176 ? 14.89600 10.68000 -8.82100 1.000 45.81865 176 THR A C 1
ATOM 1446 O O . THR A 1 176 ? 15.84500 9.90400 -8.96900 1.000 45.95288 176 THR A O 1
ATOM 1450 N N . TRP A 1 177 ? 14.44700 11.42000 -9.80800 1.000 40.83384 177 TRP A N 1
ATOM 1451 C CA . TRP A 1 177 ? 15.11700 11.35900 -11.09800 1.000 40.72330 177 TRP A CA 1
ATOM 1452 C C . TRP A 1 177 ? 16.53900 11.88100 -10.92600 1.000 40.65487 177 TRP A C 1
ATOM 1453 O O . TRP A 1 177 ? 16.74100 12.89700 -10.25500 1.000 39.87320 177 TRP A O 1
ATOM 1464 N N . PRO A 1 178 ? 17.54300 11.19700 -11.44900 1.000 37.33342 178 PRO A N 1
ATOM 1465 C CA . PRO A 1 178 ? 18.92500 11.61000 -11.18200 1.000 44.62640 178 PRO A CA 1
ATOM 1466 C C . PRO A 1 178 ? 19.27400 12.92000 -11.87000 1.000 43.83683 178 PRO A C 1
ATOM 1467 O O . PRO A 1 178 ? 18.69900 13.27900 -12.89600 1.000 39.38367 178 PRO A O 1
ATOM 1471 N N . ASP A 1 179 ? 20.24200 13.63300 -11.28000 1.000 46.08710 179 ASP A N 1
ATOM 1472 C CA . ASP A 1 179 ? 20.67700 14.91400 -11.83100 1.000 44.22109 179 ASP A CA 1
ATOM 1473 C C . ASP A 1 179 ? 21.22600 14.76200 -13.24500 1.000 42.74986 179 ASP A C 1
ATOM 1474 O O . ASP A 1 179 ? 21.05200 15.65800 -14.08000 1.000 42.83935 179 ASP A O 1
ATOM 1479 N N . HIS A 1 180 ? 21.88700 13.64200 -13.52900 1.000 44.70273 180 HIS A N 1
ATOM 1480 C CA . HIS A 1 180 ? 22.40000 13.31500 -14.85300 1.000 48.71637 180 HIS A CA 1
ATOM 1481 C C . HIS A 1 180 ? 21.88000 11.94500 -15.27100 1.000 48.88218 180 HIS A C 1
ATOM 1482 O O . HIS A 1 180 ? 21.67400 11.06100 -14.43700 1.000 48.44002 180 HIS A O 1
ATOM 1489 N N . GLY A 1 181 ? 21.68200 11.77100 -16.57400 1.000 45.12910 181 GLY A N 1
ATOM 1490 C CA . GLY A 1 181 ? 21.25500 10.48200 -17.07700 1.000 42.98936 181 GLY A CA 1
ATOM 1491 C C . GLY A 1 181 ? 19.80000 10.18300 -16.76000 1.000 42.13400 181 GLY A C 1
ATOM 1492 O O . GLY A 1 181 ? 18.96800 11.07900 -16.59800 1.000 37.34658 181 GLY A O 1
ATOM 1493 N N . VAL A 1 182 ? 19.49200 8.89100 -16.67500 1.000 38.88624 182 VAL A N 1
ATOM 1494 C CA . VAL A 1 182 ? 18.13000 8.41400 -16.44100 1.000 33.83827 182 VAL A CA 1
ATOM 1495 C C . VAL A 1 182 ? 18.19800 7.37900 -15.32600 1.000 36.15960 182 VAL A C 1
ATOM 1496 O O . VAL A 1 182 ? 19.29100 6.88900 -15.00000 1.000 40.63908 182 VAL A O 1
ATOM 1500 N N . PRO A 1 183 ? 17.06400 7.04300 -14.70200 1.000 36.32804 183 PRO A N 1
ATOM 1501 C CA . PRO A 1 183 ? 17.09400 5.96300 -13.70700 1.000 43.26045 183 PRO A CA 1
ATOM 1502 C C . PRO A 1 183 ? 17.58600 4.68200 -14.35600 1.000 49.75597 183 PRO A C 1
ATOM 1503 O O . PRO A 1 183 ? 17.32800 4.42700 -15.53400 1.000 44.17109 183 PRO A O 1
ATOM 1507 N N . SER A 1 184 ? 18.31500 3.87400 -13.58500 1.000 44.47639 184 SER A N 1
ATOM 1508 C CA . SER A 1 184 ? 18.83200 2.64500 -14.17100 1.000 50.60344 184 SER A CA 1
ATOM 1509 C C . SER A 1 184 ? 17.79200 1.53400 -14.21900 1.000 51.74831 184 SER A C 1
ATOM 1510 O O . SER A 1 184 ? 18.06500 0.47900 -14.80300 1.000 49.56384 184 SER A O 1
ATOM 1513 N N . ASP A 1 185 ? 16.60900 1.75100 -13.63800 1.000 51.61145 185 ASP A N 1
ATOM 1514 C CA . ASP A 1 185 ? 15.51900 0.78600 -13.64700 1.000 54.85921 185 ASP A CA 1
ATOM 1515 C C . ASP A 1 185 ? 14.20600 1.55700 -13.72100 1.000 54.14070 185 ASP A C 1
ATOM 1516 O O . ASP A 1 185 ? 14.05400 2.58000 -13.04000 1.000 50.82451 185 ASP A O 1
ATOM 1521 N N . PRO A 1 186 ? 13.25000 1.11000 -14.54200 1.000 48.21894 186 PRO A N 1
ATOM 1522 C CA . PRO A 1 186 ? 12.01200 1.87800 -14.72500 1.000 46.45294 186 PRO A CA 1
ATOM 1523 C C . PRO A 1 186 ? 10.94000 1.62600 -13.67700 1.000 46.05552 186 PRO A C 1
ATOM 1524 O O . PRO A 1 186 ? 9.85100 2.19500 -13.80200 1.000 45.25016 186 PRO A O 1
ATOM 1528 N N . GLY A 1 187 ? 11.21600 0.80300 -12.66100 1.000 44.34742 187 GLY A N 1
ATOM 1529 C CA . GLY A 1 187 ? 10.18500 0.43900 -11.69300 1.000 51.08244 187 GLY A CA 1
ATOM 1530 C C . GLY A 1 187 ? 9.50200 1.63100 -11.04600 1.000 51.19824 187 GLY A C 1
ATOM 1531 O O . GLY A 1 187 ? 8.27200 1.70100 -10.98100 1.000 50.30866 187 GLY A O 1
ATOM 1532 N N . GLY A 1 188 ? 10.28800 2.58500 -10.54900 1.000 49.11642 188 GLY A N 1
ATOM 1533 C CA . GLY A 1 188 ? 9.69500 3.75600 -9.91600 1.000 49.70859 188 GLY A CA 1
ATOM 1534 C C . GLY A 1 188 ? 8.78900 4.53600 -10.84900 1.000 53.85119 188 GLY A C 1
ATOM 1535 O O . GLY A 1 188 ? 7.68600 4.94200 -10.46800 1.000 45.37913 188 GLY A O 1
ATOM 1536 N N . VAL A 1 189 ? 9.23200 4.74700 -12.09100 1.000 47.23198 189 VAL A N 1
ATOM 1537 C CA . VAL A 1 189 ? 8.43300 5.52500 -13.03300 1.000 43.36046 189 VAL A CA 1
ATOM 1538 C C . VAL A 1 189 ? 7.14500 4.78900 -13.37300 1.000 44.81853 189 VAL A C 1
ATOM 1539 O O . VAL A 1 189 ? 6.07700 5.40100 -13.49300 1.000 41.98135 189 VAL A O 1
ATOM 1543 N N . LEU A 1 190 ? 7.21600 3.46400 -13.52200 1.000 40.76015 190 LEU A N 1
ATOM 1544 C CA . LEU A 1 190 ? 6.01900 2.71000 -13.88500 1.000 42.90514 190 LEU A CA 1
ATOM 1545 C C . LEU A 1 190 ? 4.97400 2.74400 -12.77500 1.000 45.50282 190 LEU A C 1
ATOM 1546 O O . LEU A 1 190 ? 3.78500 2.97700 -13.03100 1.000 45.38965 190 LEU A O 1
ATOM 1551 N N . ASP A 1 191 ? 5.38300 2.48400 -11.53400 1.000 47.12407 191 ASP A N 1
ATOM 1552 C CA A ASP A 1 191 ? 4.42900 2.53600 -10.43300 0.470 47.39252 191 ASP A CA 1
ATOM 1553 C CA B ASP A 1 191 ? 4.42100 2.54000 -10.43700 0.530 47.26356 191 ASP A CA 1
ATOM 1554 C C . ASP A 1 191 ? 3.81400 3.92900 -10.31900 1.000 48.91113 191 ASP A C 1
ATOM 1555 O O . ASP A 1 191 ? 2.61000 4.07200 -10.06900 1.000 49.40592 191 ASP A O 1
ATOM 1564 N N . PHE A 1 192 ? 4.63700 4.96000 -10.50600 1.000 40.93649 192 PHE A N 1
ATOM 1565 C CA . PHE A 1 192 ? 4.19100 6.34900 -10.48000 1.000 44.41848 192 PHE A CA 1
ATOM 1566 C C . PHE A 1 192 ? 3.15500 6.61200 -11.57000 1.000 44.77379 192 PHE A C 1
ATOM 1567 O O . PHE A 1 192 ? 2.05800 7.11000 -11.29500 1.000 42.78408 192 PHE A O 1
ATOM 1575 N N . LEU A 1 193 ? 3.47000 6.24300 -12.81500 1.000 38.35723 193 LEU A N 1
ATOM 1576 C CA A LEU A 1 193 ? 2.52900 6.44200 -13.91400 0.080 39.25734 193 LEU A CA 1
ATOM 1577 C CA B LEU A 1 193 ? 2.51900 6.46100 -13.90000 0.920 39.94953 193 LEU A CA 1
ATOM 1578 C C . LEU A 1 193 ? 1.25500 5.63900 -13.70800 1.000 43.07095 193 LEU A C 1
ATOM 1579 O O . LEU A 1 193 ? 0.18600 6.02400 -14.19300 1.000 41.58393 193 LEU A O 1
ATOM 1588 N N . GLU A 1 194 ? 1.35100 4.51200 -13.01000 1.000 46.26871 194 GLU A N 1
ATOM 1589 C CA . GLU A 1 194 ? 0.15000 3.73800 -12.73300 1.000 50.96664 194 GLU A CA 1
ATOM 1590 C C . GLU A 1 194 ? -0.78700 4.50500 -11.80800 1.000 47.13986 194 GLU A C 1
ATOM 1591 O O . GLU A 1 194 ? -2.00500 4.49700 -12.00900 1.000 48.20315 194 GLU A O 1
ATOM 1597 N N . GLU A 1 195 ? -0.23600 5.18700 -10.79900 1.000 50.07442 195 GLU A N 1
ATOM 1598 C CA . GLU A 1 195 ? -1.07100 5.98700 -9.90700 1.000 48.17420 195 GLU A CA 1
ATOM 1599 C C . GLU A 1 195 ? -1.64000 7.19500 -10.63300 1.000 49.11115 195 GLU A C 1
ATOM 1600 O O . GLU A 1 195 ? -2.82200 7.52600 -10.47000 1.000 46.88983 195 GLU A O 1
ATOM 1606 N N . VAL A 1 196 ? -0.80100 7.86200 -11.43700 1.000 46.90826 196 VAL A N 1
ATOM 1607 C CA . VAL A 1 196 ? -1.24300 8.98900 -12.25500 1.000 44.82906 196 VAL A CA 1
ATOM 1608 C C . VAL A 1 196 ? -2.43600 8.58000 -13.10800 1.000 48.87691 196 VAL A C 1
ATOM 1609 O O . VAL A 1 196 ? -3.47600 9.24800 -13.11700 1.000 46.21870 196 VAL A O 1
ATOM 1613 N N . HIS A 1 197 ? -2.30900 7.45900 -13.82100 1.000 46.45031 197 HIS A N 1
ATOM 1614 C CA . HIS A 1 197 ? -3.35700 7.06400 -14.75700 1.000 50.52711 197 HIS A CA 1
ATOM 1615 C C . HIS A 1 197 ? -4.66100 6.73300 -14.03700 1.000 50.52448 197 HIS A C 1
ATOM 1616 O O . HIS A 1 197 ? -5.73900 7.17200 -14.45300 1.000 48.31369 197 HIS A O 1
ATOM 1623 N N . HIS A 1 198 ? -4.58700 5.93500 -12.96500 1.000 50.83241 198 HIS A N 1
ATOM 1624 C CA . HIS A 1 198 ? -5.80100 5.59200 -12.22800 1.000 50.56659 198 HIS A CA 1
ATOM 1625 C C . HIS A 1 198 ? -6.44700 6.82800 -11.61700 1.000 46.57401 198 HIS A C 1
ATOM 1626 O O . HIS A 1 198 ? -7.67900 6.90900 -11.53700 1.000 46.60822 198 HIS A O 1
ATOM 1633 N N . LYS A 1 199 ? -5.64400 7.79800 -11.17900 1.000 45.96604 199 LYS A N 1
ATOM 1634 C CA . LYS A 1 199 ? -6.23600 9.02800 -10.66700 1.000 51.47986 199 LYS A CA 1
ATOM 1635 C C . LYS A 1 199 ? -6.97400 9.75700 -11.77600 1.000 49.10589 199 LYS A C 1
ATOM 1636 O O . LYS A 1 199 ? -8.14300 10.13100 -11.62300 1.000 45.93972 199 LYS A O 1
ATOM 1642 N N . GLN A 1 200 ? -6.31800 9.91100 -12.92600 1.000 48.48476 200 GLN A N 1
ATOM 1643 C CA . GLN A 1 200 ? -6.91400 10.64600 -14.03100 1.000 49.92967 200 GLN A CA 1
ATOM 1644 C C . GLN A 1 200 ? -8.19400 9.97700 -14.51700 1.000 48.12945 200 GLN A C 1
ATOM 1645 O O . GLN A 1 200 ? -9.21200 10.64500 -14.73100 1.000 52.80107 200 GLN A O 1
ATOM 1651 N N . GLU A 1 201 ? -8.17000 8.65400 -14.68900 1.000 49.76386 201 GLU A N 1
ATOM 1652 C CA . GLU A 1 201 ? -9.35800 7.98000 -15.20900 1.000 55.98566 201 GLU A CA 1
ATOM 1653 C C . GLU A 1 201 ? -10.52600 8.00800 -14.22800 1.000 58.42016 201 GLU A C 1
ATOM 1654 O O . GLU A 1 201 ? -11.67400 7.85500 -14.65700 1.000 62.04954 201 GLU A O 1
ATOM 1660 N N . SER A 1 202 ? -10.27200 8.22600 -12.93200 1.000 55.44612 202 SER A N 1
ATOM 1661 C CA . SER A 1 202 ? -11.34000 8.23000 -11.93800 1.000 60.60463 202 SER A CA 1
ATOM 1662 C C . SER A 1 202 ? -12.09300 9.55300 -11.86700 1.000 60.80729 202 SER A C 1
ATOM 1663 O O . SER A 1 202 ? -13.15000 9.60900 -11.23100 1.000 60.48094 202 SER A O 1
ATOM 1666 N N . ILE A 1 203 ? -11.58900 10.60500 -12.50100 1.000 60.38882 203 ILE A N 1
ATOM 1667 C CA . ILE A 1 203 ? -12.24800 11.90800 -12.53000 1.000 64.99200 203 ILE A CA 1
ATOM 1668 C C . ILE A 1 203 ? -12.93300 12.05600 -13.88000 1.000 65.19466 203 ILE A C 1
ATOM 1669 O O . ILE A 1 203 ? -12.26600 12.10700 -14.91900 1.000 68.82141 203 ILE A O 1
ATOM 1674 N N . MET A 1 204 ? -14.25700 12.12300 -13.88900 1.000 70.02945 204 MET A N 1
ATOM 1675 C CA . MET A 1 204 ? -14.93100 12.30600 -15.16300 1.000 77.34612 204 MET A CA 1
ATOM 1676 C C . MET A 1 204 ? -14.87100 13.77100 -15.58400 1.000 68.92669 204 MET A C 1
ATOM 1677 O O . MET A 1 204 ? -14.86200 14.68300 -14.75100 1.000 61.49158 204 MET A O 1
ATOM 1682 N N . ASP A 1 205 ? -14.77800 13.98300 -16.89500 1.000 72.61660 205 ASP A N 1
ATOM 1683 C CA . ASP A 1 205 ? -14.62000 15.30400 -17.50100 1.000 73.68515 205 ASP A CA 1
ATOM 1684 C C . ASP A 1 205 ? -13.31600 15.98800 -17.09000 1.000 67.53441 205 ASP A C 1
ATOM 1685 O O . ASP A 1 205 ? -13.20700 17.21700 -17.15900 1.000 71.46646 205 ASP A O 1
ATOM 1690 N N . ALA A 1 206 ? -12.32000 15.21900 -16.65900 1.000 54.01700 206 ALA A N 1
ATOM 1691 C CA . ALA A 1 206 ? -11.00400 15.79000 -16.41600 1.000 51.31405 206 ALA A CA 1
ATOM 1692 C C . ALA A 1 206 ? -10.39900 16.28800 -17.72400 1.000 53.62222 206 ALA A C 1
ATOM 1693 O O . ALA A 1 206 ? -10.63900 15.72900 -18.79700 1.000 57.27266 206 ALA A O 1
ATOM 1695 N N . GLY A 1 207 ? -9.61900 17.36300 -17.62900 1.000 47.31620 207 GLY A N 1
ATOM 1696 C CA . GLY A 1 207 ? -8.89500 17.87300 -18.76600 1.000 38.44408 207 GLY A CA 1
ATOM 1697 C C . GLY A 1 207 ? -7.56500 17.16100 -18.91900 1.000 43.34730 207 GLY A C 1
ATOM 1698 O O . GLY A 1 207 ? -7.27300 16.19100 -18.21700 1.000 44.51850 207 GLY A O 1
ATOM 1699 N N . PRO A 1 208 ? -6.72700 17.64000 -19.83700 1.000 37.95192 208 PRO A N 1
ATOM 1700 C CA . PRO A 1 208 ? -5.44100 16.97600 -20.08800 1.000 37.30447 208 PRO A CA 1
ATOM 1701 C C . PRO A 1 208 ? -4.52900 16.97900 -18.86900 1.000 40.69172 208 PRO A C 1
ATOM 1702 O O . PRO A 1 208 ? -4.52900 17.91300 -18.06300 1.000 36.51754 208 PRO A O 1
ATOM 1706 N N . VAL A 1 209 ? -3.73200 15.91600 -18.75200 1.000 38.36249 209 VAL A N 1
ATOM 1707 C CA . VAL A 1 209 ? -2.73300 15.83200 -17.69300 1.000 38.69148 209 VAL A CA 1
ATOM 1708 C C . VAL A 1 209 ? -1.57000 16.75300 -18.02100 1.000 38.37302 209 VAL A C 1
ATOM 1709 O O . VAL A 1 209 ? -0.99300 16.68500 -19.11300 1.000 33.89354 209 VAL A O 1
ATOM 1713 N N . VAL A 1 210 ? -1.20300 17.60400 -17.07200 1.000 36.12012 210 VAL A N 1
ATOM 1714 C CA . VAL A 1 210 ? -0.09000 18.52500 -17.25600 1.000 29.74304 210 VAL A CA 1
ATOM 1715 C C . VAL A 1 210 ? 1.19700 17.83300 -16.82300 1.000 34.82523 210 VAL A C 1
ATOM 1716 O O . VAL A 1 210 ? 1.28000 17.29100 -15.71400 1.000 38.37829 210 VAL A O 1
ATOM 1720 N N . VAL A 1 211 ? 2.21200 17.85000 -17.68800 1.000 31.38797 211 VAL A N 1
ATOM 1721 C CA . VAL A 1 211 ? 3.51000 17.24700 -17.38700 1.000 32.89342 211 VAL A CA 1
ATOM 1722 C C . VAL A 1 211 ? 4.57100 18.31100 -17.60900 1.000 32.71708 211 VAL A C 1
ATOM 1723 O O . VAL A 1 211 ? 4.56600 18.96600 -18.65700 1.000 32.05911 211 VAL A O 1
ATOM 1727 N N . HIS A 1 212 ? 5.48600 18.48600 -16.64700 1.000 28.76398 212 HIS A N 1
ATOM 1728 C CA . HIS A 1 212 ? 6.51900 19.49600 -16.85300 1.000 28.51131 212 HIS A CA 1
ATOM 1729 C C . HIS A 1 212 ? 7.90100 19.03600 -16.40000 1.000 33.19345 212 HIS A C 1
ATOM 1730 O O . HIS A 1 212 ? 8.05400 18.15700 -15.54800 1.000 36.79915 212 HIS A O 1
ATOM 1737 N N . SER A 1 213 ? 8.90500 19.62000 -17.05200 1.000 32.78551 213 SER A N 1
ATOM 1738 C CA . SER A 1 213 ? 10.32300 19.50100 -16.72800 1.000 30.87739 213 SER A CA 1
ATOM 1739 C C . SER A 1 213 ? 10.93400 20.87900 -16.98300 1.000 32.55390 213 SER A C 1
ATOM 1740 O O . SER A 1 213 ? 10.21900 21.82800 -17.31800 1.000 36.14644 213 SER A O 1
ATOM 1743 N N . SER A 1 214 ? 12.26000 21.00300 -16.88100 1.000 29.75357 214 SER A N 1
ATOM 1744 C CA A SER A 1 214 ? 12.86300 22.32900 -16.99100 0.420 33.43296 214 SER A CA 1
ATOM 1745 C CA B SER A 1 214 ? 12.88400 22.32200 -17.00200 0.580 33.48296 214 SER A CA 1
ATOM 1746 C C . SER A 1 214 ? 12.55100 22.98200 -18.34100 1.000 32.24597 214 SER A C 1
ATOM 1747 O O . SER A 1 214 ? 12.19500 24.16800 -18.39600 1.000 33.72246 214 SER A O 1
ATOM 1752 N N . ALA A 1 215 ? 12.66300 22.23700 -19.43900 1.000 29.60881 215 ALA A N 1
ATOM 1753 C CA . ALA A 1 215 ? 12.32900 22.79900 -20.75000 1.000 31.53273 215 ALA A CA 1
ATOM 1754 C C . ALA A 1 215 ? 10.98600 22.32400 -21.27500 1.000 34.27516 215 ALA A C 1
ATOM 1755 O O . ALA A 1 215 ? 10.48900 22.88500 -22.25600 1.000 33.00133 215 ALA A O 1
ATOM 1757 N N . GLY A 1 216 ? 10.40100 21.30300 -20.66300 1.000 30.61683 216 GLY A N 1
ATOM 1758 C CA . GLY A 1 216 ? 9.15400 20.76700 -21.14900 1.000 30.00360 216 GLY A CA 1
ATOM 1759 C C . GLY A 1 216 ? 9.27800 19.81200 -22.31500 1.000 31.50641 216 GLY A C 1
ATOM 1760 O O . GLY A 1 216 ? 8.28000 19.57100 -22.99900 1.000 36.30962 216 GLY A O 1
ATOM 1761 N N . ILE A 1 217 ? 10.46000 19.24100 -22.56900 1.000 29.60881 217 ILE A N 1
ATOM 1762 C CA . ILE A 1 217 ? 10.58000 18.33700 -23.72400 1.000 33.32242 217 ILE A CA 1
ATOM 1763 C C . ILE A 1 217 ? 11.33100 17.04400 -23.41300 1.000 37.20972 217 ILE A C 1
ATOM 1764 O O . ILE A 1 217 ? 11.01300 15.98900 -23.97500 1.000 34.85944 217 ILE A O 1
ATOM 1769 N N . GLY A 1 218 ? 12.34000 17.10800 -22.54900 1.000 34.15673 218 GLY A N 1
ATOM 1770 C CA . GLY A 1 218 ? 13.19800 15.95000 -22.34200 1.000 35.56216 218 GLY A CA 1
ATOM 1771 C C . GLY A 1 218 ? 12.58000 14.91400 -21.42500 1.000 33.95144 218 GLY A C 1
ATOM 1772 O O . GLY A 1 218 ? 12.05900 13.88300 -21.88000 1.000 33.09081 218 GLY A O 1
ATOM 1773 N N . ARG A 1 219 ? 12.66500 15.16400 -20.11500 1.000 30.41944 219 ARG A N 1
ATOM 1774 C CA . ARG A 1 219 ? 11.93700 14.33000 -19.16600 1.000 32.79077 219 ARG A CA 1
ATOM 1775 C C . ARG A 1 219 ? 10.44900 14.32900 -19.46100 1.000 32.10911 219 ARG A C 1
ATOM 1776 O O . ARG A 1 219 ? 9.79000 13.28600 -19.33800 1.000 30.95898 219 ARG A O 1
ATOM 1784 N N . THR A 1 220 ? 9.90900 15.47800 -19.87900 1.000 30.96424 220 THR A N 1
ATOM 1785 C CA . THR A 1 220 ? 8.48200 15.55800 -20.17700 1.000 30.79317 220 THR A CA 1
ATOM 1786 C C . THR A 1 220 ? 8.09800 14.58400 -21.28300 1.000 31.34323 220 THR A C 1
ATOM 1787 O O . THR A 1 220 ? 7.13100 13.82500 -21.14900 1.000 32.37493 220 THR A O 1
ATOM 1791 N N . GLY A 1 221 ? 8.85700 14.57700 -22.38200 1.000 32.76182 221 GLY A N 1
ATOM 1792 C CA . GLY A 1 221 ? 8.54100 13.66100 -23.47600 1.000 34.31464 221 GLY A CA 1
ATOM 1793 C C . GLY A 1 221 ? 8.72500 12.20700 -23.08000 1.000 35.53321 221 GLY A C 1
ATOM 1794 O O . GLY A 1 221 ? 7.97400 11.32500 -23.51800 1.000 35.34108 221 GLY A O 1
ATOM 1795 N N . THR A 1 222 ? 9.73400 11.93300 -22.25100 1.000 32.35914 222 THR A N 1
ATOM 1796 C CA . THR A 1 222 ? 9.98700 10.55900 -21.82300 1.000 31.15110 222 THR A CA 1
ATOM 1797 C C . THR A 1 222 ? 8.81100 10.02400 -21.01100 1.000 35.05420 222 THR A C 1
ATOM 1798 O O . THR A 1 222 ? 8.30900 8.92500 -21.27000 1.000 34.67521 222 THR A O 1
ATOM 1802 N N . PHE A 1 223 ? 8.33300 10.81300 -20.04400 1.000 32.17754 223 PHE A N 1
ATOM 1803 C CA . PHE A 1 223 ? 7.19600 10.39100 -19.22700 1.000 36.30172 223 PHE A CA 1
ATOM 1804 C C . PHE A 1 223 ? 5.94400 10.23000 -20.08100 1.000 34.15146 223 PHE A C 1
ATOM 1805 O O . PHE A 1 223 ? 5.20000 9.25600 -19.94000 1.000 33.89354 223 PHE A O 1
ATOM 1813 N N . ILE A 1 224 ? 5.68600 11.19200 -20.96700 1.000 33.76721 224 ILE A N 1
ATOM 1814 C CA . ILE A 1 224 ? 4.46800 11.14100 -21.76800 1.000 32.47758 224 ILE A CA 1
ATOM 1815 C C . ILE A 1 224 ? 4.47900 9.93000 -22.70200 1.000 36.12538 224 ILE A C 1
ATOM 1816 O O . ILE A 1 224 ? 3.48700 9.19700 -22.80100 1.000 34.93577 224 ILE A O 1
ATOM 1821 N N . VAL A 1 225 ? 5.60200 9.68200 -23.38500 1.000 33.81721 225 VAL A N 1
ATOM 1822 C CA . VAL A 1 225 ? 5.62800 8.58700 -24.35600 1.000 34.76996 225 VAL A CA 1
ATOM 1823 C C . VAL A 1 225 ? 5.48600 7.24000 -23.65400 1.000 37.40712 225 VAL A C 1
ATOM 1824 O O . VAL A 1 225 ? 4.78800 6.34000 -24.14200 1.000 36.71756 225 VAL A O 1
ATOM 1828 N N . ILE A 1 226 ? 6.13000 7.07700 -22.49800 1.000 35.43583 226 ILE A N 1
ATOM 1829 C CA . ILE A 1 226 ? 5.92800 5.84400 -21.73600 1.000 37.53082 226 ILE A CA 1
ATOM 1830 C C . ILE A 1 226 ? 4.45700 5.68700 -21.37300 1.000 36.53070 226 ILE A C 1
ATOM 1831 O O . ILE A 1 226 ? 3.86700 4.60900 -21.54000 1.000 38.37039 226 ILE A O 1
ATOM 1836 N N . ASP A 1 227 ? 3.83100 6.76700 -20.89200 1.000 34.30938 227 ASP A N 1
ATOM 1837 C CA . ASP A 1 227 ? 2.42900 6.66900 -20.49900 1.000 38.03088 227 ASP A CA 1
ATOM 1838 C C . ASP A 1 227 ? 1.55200 6.29100 -21.68900 1.000 43.54996 227 ASP A C 1
ATOM 1839 O O . ASP A 1 227 ? 0.64800 5.45100 -21.56000 1.000 43.95001 227 ASP A O 1
ATOM 1844 N N . ILE A 1 228 ? 1.82100 6.88200 -22.86000 1.000 36.07538 228 ILE A N 1
ATOM 1845 C CA . ILE A 1 228 ? 1.05800 6.55300 -24.06200 1.000 35.31739 228 ILE A CA 1
ATOM 1846 C C . ILE A 1 228 ? 1.19500 5.07500 -24.38800 1.000 41.35233 228 ILE A C 1
ATOM 1847 O O . ILE A 1 228 ? 0.20800 4.39300 -24.68500 1.000 42.43930 228 ILE A O 1
ATOM 1852 N N . LEU A 1 229 ? 2.42600 4.56200 -24.34900 1.000 43.34204 229 LEU A N 1
ATOM 1853 C CA . LEU A 1 229 ? 2.66900 3.19700 -24.80000 1.000 44.38164 229 LEU A CA 1
ATOM 1854 C C . LEU A 1 229 ? 2.08200 2.17700 -23.83100 1.000 51.63777 229 LEU A C 1
ATOM 1855 O O . LEU A 1 229 ? 1.45800 1.19600 -24.25600 1.000 48.40844 229 LEU A O 1
ATOM 1860 N N . ILE A 1 230 ? 2.27000 2.37700 -22.52300 1.000 45.03435 230 ILE A N 1
ATOM 1861 C CA . ILE A 1 230 ? 1.72300 1.38200 -21.60500 1.000 46.95037 230 ILE A CA 1
ATOM 1862 C C . ILE A 1 230 ? 0.20000 1.41000 -21.64200 1.000 50.62975 230 ILE A C 1
ATOM 1863 O O . ILE A 1 230 ? -0.44600 0.38000 -21.41600 1.000 51.98518 230 ILE A O 1
ATOM 1868 N N . ASP A 1 231 ? -0.40400 2.56300 -21.95200 1.000 47.87942 231 ASP A N 1
ATOM 1869 C CA . ASP A 1 231 ? -1.85700 2.59900 -22.08900 1.000 49.63490 231 ASP A CA 1
ATOM 1870 C C . ASP A 1 231 ? -2.32700 1.85700 -23.33300 1.000 60.49146 231 ASP A C 1
ATOM 1871 O O . ASP A 1 231 ? -3.43400 1.30600 -23.33700 1.000 62.02849 231 ASP A O 1
ATOM 1876 N N . ILE A 1 232 ? -1.52100 1.83400 -24.39800 1.000 53.43535 232 ILE A N 1
ATOM 1877 C CA . ILE A 1 232 ? -1.86000 0.97500 -25.53200 1.000 53.98805 232 ILE A CA 1
ATOM 1878 C C . ILE A 1 232 ? -1.83800 -0.48700 -25.10500 1.000 55.25926 232 ILE A C 1
ATOM 1879 O O . ILE A 1 232 ? -2.74000 -1.26400 -25.44000 1.000 59.58346 232 ILE A O 1
ATOM 1884 N N . ILE A 1 233 ? -0.81800 -0.87700 -24.34100 1.000 55.54087 233 ILE A N 1
ATOM 1885 C CA . ILE A 1 233 ? -0.74200 -2.24200 -23.83300 1.000 55.38296 233 ILE A CA 1
ATOM 1886 C C . ILE A 1 233 ? -1.89900 -2.52800 -22.88500 1.000 59.62820 233 ILE A C 1
ATOM 1887 O O . ILE A 1 233 ? -2.48800 -3.61600 -22.91200 1.000 60.71517 233 ILE A O 1
ATOM 1892 N N . ARG A 1 234 ? -2.24100 -1.56200 -22.02900 1.000 58.69388 234 ARG A N 1
ATOM 1893 C CA . ARG A 1 234 ? -3.40700 -1.72800 -21.16700 1.000 64.62354 234 ARG A CA 1
ATOM 1894 C C . ARG A 1 234 ? -4.65700 -2.02200 -21.98200 1.000 67.76865 234 ARG A C 1
ATOM 1895 O O . ARG A 1 234 ? -5.46200 -2.88300 -21.61100 1.000 74.08520 234 ARG A O 1
ATOM 1903 N N . GLU A 1 235 ? -4.81900 -1.33800 -23.11300 1.000 69.96892 235 GLU A N 1
ATOM 1904 C CA . GLU A 1 235 ? -6.04500 -1.43400 -23.89300 1.000 69.92944 235 GLU A CA 1
ATOM 1905 C C . GLU A 1 235 ? -6.05900 -2.60800 -24.85600 1.000 72.47185 235 GLU A C 1
ATOM 1906 O O . GLU A 1 235 ? -7.13600 -3.14500 -25.14100 1.000 75.31429 235 GLU A O 1
ATOM 1912 N N . LYS A 1 236 ? -4.90400 -3.02100 -25.37400 1.000 70.44266 236 LYS A N 1
ATOM 1913 C CA . LYS A 1 236 ? -4.87900 -4.00500 -26.44400 1.000 77.04608 236 LYS A CA 1
ATOM 1914 C C . LYS A 1 236 ? -4.00700 -5.22000 -26.16400 1.000 79.46216 236 LYS A C 1
ATOM 1915 O O . LYS A 1 236 ? -3.81900 -6.04100 -27.06800 1.000 83.40474 236 LYS A O 1
ATOM 1921 N N . GLY A 1 237 ? -3.48400 -5.37300 -24.95100 1.000 75.26955 237 GLY A N 1
ATOM 1922 C CA . GLY A 1 237 ? -2.78900 -6.58500 -24.57400 1.000 77.01187 237 GLY A CA 1
ATOM 1923 C C . GLY A 1 237 ? -1.31200 -6.56900 -24.92600 1.000 77.97514 237 GLY A C 1
ATOM 1924 O O . GLY A 1 237 ? -0.83200 -5.78300 -25.74700 1.000 75.93279 237 GLY A O 1
ATOM 1925 N N . VAL A 1 238 ? -0.58100 -7.49600 -24.30100 1.000 78.10673 238 VAL A N 1
ATOM 1926 C CA . VAL A 1 238 ? 0.88100 -7.44400 -24.31000 1.000 72.03495 238 VAL A CA 1
ATOM 1927 C C . VAL A 1 238 ? 1.51000 -7.89000 -25.61900 1.000 69.93207 238 VAL A C 1
ATOM 1928 O O . VAL A 1 238 ? 2.72200 -7.71000 -25.79400 1.000 75.57485 238 VAL A O 1
ATOM 1932 N N . ASP A 1 239 ? 0.74000 -8.45900 -26.54500 1.000 69.78468 239 ASP A N 1
ATOM 1933 C CA . ASP A 1 239 ? 1.26000 -8.82400 -27.85700 1.000 78.52784 239 ASP A CA 1
ATOM 1934 C C . ASP A 1 239 ? 0.85800 -7.83700 -28.95000 1.000 77.21978 239 ASP A C 1
ATOM 1935 O O . ASP A 1 239 ? 1.09900 -8.10800 -30.13100 1.000 79.26213 239 ASP A O 1
ATOM 1940 N N . CYS A 1 240 ? 0.25200 -6.70700 -28.58900 1.000 75.84594 240 CYS A N 1
ATOM 1941 C CA . CYS A 1 240 ? -0.02600 -5.66500 -29.56500 1.000 70.08735 240 CYS A CA 1
ATOM 1942 C C . CYS A 1 240 ? 1.28300 -5.05400 -30.05100 1.000 73.36932 240 CYS A C 1
ATOM 1943 O O . CYS A 1 240 ? 2.31500 -5.11600 -29.37600 1.000 77.13820 240 CYS A O 1
ATOM 1946 N N . ASP A 1 241 ? 1.24200 -4.44600 -31.22900 1.000 73.02191 241 ASP A N 1
ATOM 1947 C CA . ASP A 1 241 ? 2.47200 -3.93000 -31.80800 1.000 74.56684 241 ASP A CA 1
ATOM 1948 C C . ASP A 1 241 ? 2.75800 -2.52400 -31.30000 1.000 70.27422 241 ASP A C 1
ATOM 1949 O O . ASP A 1 241 ? 1.87200 -1.66600 -31.25600 1.000 73.56672 241 ASP A O 1
ATOM 1954 N N . ILE A 1 242 ? 4.00100 -2.31200 -30.88500 1.000 65.78684 242 ILE A N 1
ATOM 1955 C CA . ILE A 1 242 ? 4.45900 -1.06900 -30.28500 1.000 58.13065 242 ILE A CA 1
ATOM 1956 C C . ILE A 1 242 ? 5.48100 -0.45800 -31.22600 1.000 56.39887 242 ILE A C 1
ATOM 1957 O O . ILE A 1 242 ? 6.42600 -1.13400 -31.64600 1.000 58.68335 242 ILE A O 1
ATOM 1962 N N . ASP A 1 243 ? 5.28200 0.80600 -31.57500 1.000 54.99344 243 ASP A N 1
ATOM 1963 C CA . ASP A 1 243 ? 6.16700 1.52400 -32.48400 1.000 53.73013 243 ASP A CA 1
ATOM 1964 C C . ASP A 1 243 ? 6.67700 2.74400 -31.73200 1.000 47.37410 243 ASP A C 1
ATOM 1965 O O . ASP A 1 243 ? 6.06100 3.81000 -31.79800 1.000 46.05552 243 ASP A O 1
ATOM 1970 N N . VAL A 1 244 ? 7.79900 2.58700 -31.01900 1.000 41.81028 244 VAL A N 1
ATOM 1971 C CA . VAL A 1 244 ? 8.37100 3.71500 -30.28300 1.000 44.39216 244 VAL A CA 1
ATOM 1972 C C . VAL A 1 244 ? 8.69200 4.89000 -31.20500 1.000 44.39480 244 VAL A C 1
ATOM 1973 O O . VAL A 1 244 ? 8.26700 6.01300 -30.90400 1.000 40.95491 244 VAL A O 1
ATOM 1977 N N . PRO A 1 245 ? 9.42800 4.70800 -32.31200 1.000 45.21858 245 PRO A N 1
ATOM 1978 C CA . PRO A 1 245 ? 9.71900 5.87500 -33.16400 1.000 50.14022 245 PRO A CA 1
ATOM 1979 C C . PRO A 1 245 ? 8.47600 6.60100 -33.65300 1.000 46.14764 245 PRO A C 1
ATOM 1980 O O . PRO A 1 245 ? 8.43000 7.83600 -33.57800 1.000 44.46323 245 PRO A O 1
ATOM 1984 N N . LYS A 1 246 ? 7.45700 5.88100 -34.13300 1.000 42.67091 246 LYS A N 1
ATOM 1985 C CA . LYS A 1 246 ? 6.27300 6.56700 -34.64400 1.000 43.24466 246 LYS A CA 1
ATOM 1986 C C . LYS A 1 246 ? 5.56100 7.33500 -33.53600 1.000 44.41585 246 LYS A C 1
ATOM 1987 O O . LYS A 1 246 ? 5.03600 8.43000 -33.77000 1.000 45.28174 246 LYS A O 1
ATOM 1993 N N . THR A 1 247 ? 5.55000 6.78900 -32.31800 1.000 42.42351 247 THR A N 1
ATOM 1994 C CA . THR A 1 247 ? 4.94200 7.50500 -31.19500 1.000 42.31297 247 THR A CA 1
ATOM 1995 C C . THR A 1 247 ? 5.70900 8.78200 -30.86900 1.000 39.62317 247 THR A C 1
ATOM 1996 O O . THR A 1 247 ? 5.10600 9.82100 -30.56300 1.000 34.82260 247 THR A O 1
ATOM 2000 N N . ILE A 1 248 ? 7.04000 8.72100 -30.90500 1.000 38.25195 248 ILE A N 1
ATOM 2001 C CA . ILE A 1 248 ? 7.83200 9.92700 -30.67800 1.000 36.74125 248 ILE A CA 1
ATOM 2002 C C . ILE A 1 248 ? 7.59900 10.93000 -31.80200 1.000 37.98087 248 ILE A C 1
ATOM 2003 O O . ILE A 1 248 ? 7.44300 12.13600 -31.56000 1.000 35.54637 248 ILE A O 1
ATOM 2008 N N . GLN A 1 249 ? 7.52500 10.44100 -33.04400 1.000 40.74699 249 GLN A N 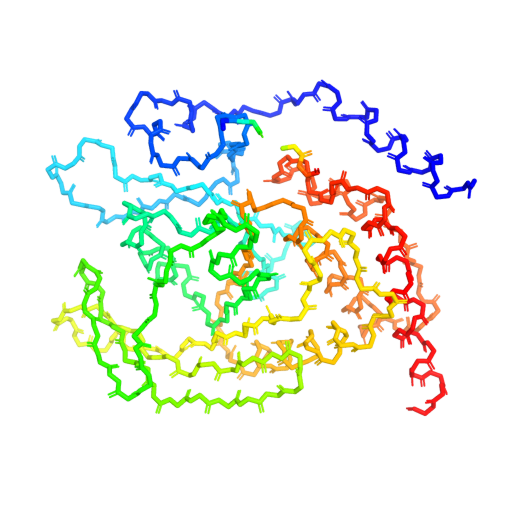1
ATOM 2009 C CA . GLN A 1 249 ? 7.16900 11.31000 -34.15900 1.000 39.90478 249 GLN A CA 1
ATOM 2010 C C . GLN A 1 249 ? 5.82100 11.97900 -33.91500 1.000 40.99176 249 GLN A C 1
ATOM 2011 O O . GLN A 1 249 ? 5.67000 13.18400 -34.13500 1.000 39.77845 249 GLN A O 1
ATOM 2017 N N . MET A 1 250 ? 4.83400 11.21700 -33.43200 1.000 38.00982 250 MET A N 1
ATOM 2018 C CA . MET A 1 250 ? 3.51700 11.80100 -33.17500 1.000 46.26871 250 MET A CA 1
ATOM 2019 C C . MET A 1 250 ? 3.59900 12.93800 -32.15500 1.000 36.43332 250 MET A C 1
ATOM 2020 O O . MET A 1 250 ? 3.04100 14.02000 -32.37100 1.000 39.57317 250 MET A O 1
ATOM 2025 N N . VAL A 1 251 ? 4.30100 12.73200 -31.04500 1.000 32.69603 251 VAL A N 1
ATOM 2026 C CA . VAL A 1 251 ? 4.30900 13.81700 -30.06500 1.000 33.42243 251 VAL A CA 1
ATOM 2027 C C . VAL A 1 251 ? 5.21400 14.95600 -30.53400 1.000 35.38319 251 VAL A C 1
ATOM 2028 O O . VAL A 1 251 ? 4.93600 16.12200 -30.24300 1.000 34.56467 251 VAL A O 1
ATOM 2032 N N . ARG A 1 252 ? 6.26400 14.66100 -31.30800 1.000 33.84616 252 ARG A N 1
ATOM 2033 C CA . ARG A 1 252 ? 7.12200 15.72900 -31.82300 1.000 32.54338 252 ARG A CA 1
ATOM 2034 C C . ARG A 1 252 ? 6.41400 16.61000 -32.84800 1.000 37.36501 252 ARG A C 1
ATOM 2035 O O . ARG A 1 252 ? 6.82500 17.75800 -33.06100 1.000 35.16474 252 ARG A O 1
ATOM 2043 N N . SER A 1 253 ? 5.38500 16.09500 -33.52700 1.000 37.30184 253 SER A N 1
ATOM 2044 C CA . SER A 1 253 ? 4.60400 16.95500 -34.41200 1.000 36.51754 253 SER A CA 1
ATOM 2045 C C . SER A 1 253 ? 3.75200 17.97200 -33.65500 1.000 34.89629 253 SER A C 1
ATOM 2046 O O . SER A 1 253 ? 3.12900 18.83200 -34.29300 1.000 35.38319 253 SER A O 1
ATOM 2049 N N . GLN A 1 254 ? 3.70000 17.89400 -32.32300 1.000 35.36740 254 GLN A N 1
ATOM 2050 C CA . GLN A 1 254 ? 2.91200 18.82600 -31.52600 1.000 36.72282 254 GLN A CA 1
ATOM 2051 C C . GLN A 1 254 ? 3.74300 19.67400 -30.56200 1.000 34.27253 254 GLN A C 1
ATOM 2052 O O . GLN A 1 254 ? 3.24700 20.71100 -30.10100 1.000 32.86447 254 GLN A O 1
ATOM 2058 N N . ARG A 1 255 ? 4.98300 19.28100 -30.26800 1.000 34.09356 255 ARG A N 1
ATOM 2059 C CA . ARG A 1 255 ? 5.92900 20.09800 -29.50200 1.000 31.43008 255 ARG A CA 1
ATOM 2060 C C . ARG A 1 255 ? 7.32100 19.62200 -29.88100 1.000 36.04643 255 ARG A C 1
ATOM 2061 O O . ARG A 1 255 ? 7.57700 18.41500 -29.86900 1.000 34.45939 255 ARG A O 1
ATOM 2069 N N . SER A 1 256 ? 8.20700 20.54600 -30.24200 1.000 33.03028 256 SER A N 1
ATOM 2070 C CA . SER A 1 256 ? 9.44100 20.12700 -30.88800 1.000 43.64997 256 SER A CA 1
ATOM 2071 C C . SER A 1 256 ? 10.38800 19.49800 -29.88200 1.000 36.14381 256 SER A C 1
ATOM 2072 O O . SER A 1 256 ? 10.45100 19.90700 -28.71900 1.000 36.13065 256 SER A O 1
ATOM 2075 N N . GLY A 1 257 ? 11.10100 18.47200 -30.32800 1.000 35.05420 257 GLY A N 1
ATOM 2076 C CA . GLY A 1 257 ? 12.20400 17.94900 -29.54600 1.000 37.59398 257 GLY A CA 1
ATOM 2077 C C . GLY A 1 257 ? 11.84300 17.03500 -28.39700 1.000 37.59135 257 GLY A C 1
ATOM 2078 O O . GLY A 1 257 ? 12.71900 16.74200 -27.57700 1.000 38.49146 257 GLY A O 1
ATOM 2079 N N . MET A 1 258 ? 10.60200 16.56000 -28.30800 1.000 33.96986 258 MET A N 1
ATOM 2080 C CA . MET A 1 258 ? 10.23300 15.66700 -27.20900 1.000 33.30662 258 MET A CA 1
ATOM 2081 C C . MET A 1 258 ? 11.10500 14.41000 -27.22500 1.000 30.90107 258 MET A C 1
ATOM 2082 O O . MET A 1 258 ? 11.25700 13.76500 -28.26500 1.000 31.95646 258 MET A O 1
ATOM 2087 N N . VAL A 1 259 ? 11.63400 14.05400 -26.04900 1.000 31.17742 259 VAL A N 1
ATOM 2088 C CA . VAL A 1 259 ? 12.61000 12.97900 -25.82300 1.000 35.53584 259 VAL A CA 1
ATOM 2089 C C . VAL A 1 259 ? 13.96100 13.43400 -26.35900 1.000 36.23329 259 VAL A C 1
ATOM 2090 O O . VAL A 1 259 ? 14.19500 13.42400 -27.57400 1.000 39.43894 259 VAL A O 1
ATOM 2094 N N . GLN A 1 260 ? 14.86900 13.80000 -25.44900 1.000 34.14357 260 GLN A N 1
ATOM 2095 C CA . GLN A 1 260 ? 16.07200 14.54300 -25.80100 1.000 37.32026 260 GLN A CA 1
ATOM 2096 C C . GLN A 1 260 ? 17.31800 13.69100 -25.99100 1.000 37.83348 260 GLN A C 1
ATOM 2097 O O . GLN A 1 260 ? 18.15900 14.04900 -26.81400 1.000 38.25195 260 GLN A O 1
ATOM 2103 N N . THR A 1 261 ? 17.48600 12.59400 -25.24700 1.000 38.17826 261 THR A N 1
ATOM 2104 C CA . THR A 1 261 ? 18.74900 11.86400 -25.23700 1.000 38.37829 261 THR A CA 1
ATOM 2105 C C . THR A 1 261 ? 18.55300 10.39800 -25.61300 1.000 39.55737 261 THR A C 1
ATOM 2106 O O . THR A 1 261 ? 17.45500 9.83900 -25.50100 1.000 38.11510 261 THR A O 1
ATOM 2110 N N . GLU A 1 262 ? 19.64200 9.76300 -26.05100 1.000 36.49911 262 GLU A N 1
ATOM 2111 C CA . GLU A 1 262 ? 19.54000 8.33900 -26.35400 1.000 44.82643 262 GLU A CA 1
ATOM 2112 C C . GLU A 1 262 ? 19.32200 7.51000 -25.09000 1.000 39.73898 262 GLU A C 1
ATOM 2113 O O . GLU A 1 262 ? 18.67000 6.46300 -25.14800 1.000 39.72318 262 GLU A O 1
ATOM 2119 N N . ALA A 1 263 ? 19.81400 7.97300 -23.93800 1.000 41.51550 263 ALA A N 1
ATOM 2120 C CA . ALA A 1 263 ? 19.52600 7.26600 -22.69100 1.000 39.24155 263 ALA A CA 1
ATOM 2121 C C . ALA A 1 263 ? 18.03600 7.30700 -22.36800 1.000 41.02071 263 ALA A C 1
ATOM 2122 O O . ALA A 1 263 ? 17.46200 6.31100 -21.90900 1.000 37.09918 263 ALA A O 1
ATOM 2124 N N . GLN A 1 264 ? 17.38700 8.45100 -22.60200 1.000 34.45413 264 GLN A N 1
ATOM 2125 C CA . GLN A 1 264 ? 15.93900 8.50700 -22.44600 1.000 33.00133 264 GLN A CA 1
ATOM 2126 C C . GLN A 1 264 ? 15.25000 7.56400 -23.42500 1.000 36.38331 264 GLN A C 1
ATOM 2127 O O . GLN A 1 264 ? 14.27100 6.89000 -23.07800 1.000 36.55965 264 GLN A O 1
ATOM 2133 N N . TYR A 1 265 ? 15.75300 7.51000 -24.65600 1.000 34.63310 265 TYR A N 1
ATOM 2134 C CA . TYR A 1 265 ? 15.18700 6.61500 -25.66000 1.000 37.71242 265 TYR A CA 1
ATOM 2135 C C . TYR A 1 265 ? 15.26600 5.15600 -25.19900 1.000 39.62844 265 TYR A C 1
ATOM 2136 O O . TYR A 1 265 ? 14.26800 4.42400 -25.22900 1.000 38.63358 265 TYR A O 1
ATOM 2145 N N . ARG A 1 266 ? 16.44800 4.72300 -24.75300 1.000 36.11749 266 ARG A N 1
ATOM 2146 C CA A ARG A 1 266 ? 16.57400 3.36200 -24.24300 0.530 41.77080 266 ARG A CA 1
ATOM 2147 C CA B ARG A 1 266 ? 16.59500 3.36700 -24.22800 0.470 41.78133 266 ARG A CA 1
ATOM 2148 C C . ARG A 1 266 ? 15.70600 3.15400 -23.00700 1.000 43.79209 266 ARG A C 1
ATOM 2149 O O . ARG A 1 266 ? 15.16600 2.05800 -22.80000 1.000 38.76517 266 ARG A O 1
ATOM 2164 N N . PHE A 1 267 ? 15.54800 4.19400 -22.18100 1.000 41.59183 267 PHE A N 1
ATOM 2165 C CA . PHE A 1 267 ? 14.73100 4.07600 -20.98000 1.000 37.25710 267 PHE A CA 1
ATOM 2166 C C . PHE A 1 267 ? 13.27500 3.79800 -21.33400 1.000 40.92333 267 PHE A C 1
ATOM 2167 O O . PHE A 1 267 ? 12.59900 3.02100 -20.65100 1.000 43.04463 267 PHE A O 1
ATOM 2175 N N . ILE A 1 268 ? 12.77800 4.42100 -22.40700 1.000 40.63119 268 ILE A N 1
ATOM 2176 C CA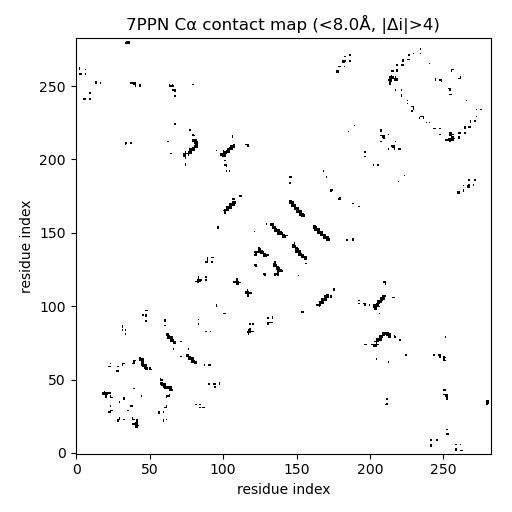 . ILE A 1 268 ? 11.40700 4.18400 -22.85700 1.000 37.12550 268 ILE A CA 1
ATOM 2177 C C . ILE A 1 268 ? 11.20400 2.71700 -23.21800 1.000 37.58082 268 ILE A C 1
ATOM 2178 O O . ILE A 1 268 ? 10.23500 2.08200 -22.78600 1.000 37.28342 268 ILE A O 1
ATOM 2183 N N . TYR A 1 269 ? 12.09500 2.16500 -24.05000 1.000 35.58848 269 TYR A N 1
ATOM 2184 C CA . TYR A 1 269 ? 11.98900 0.75000 -24.40100 1.000 43.60523 269 TYR A CA 1
ATOM 2185 C C . TYR A 1 269 ? 12.02000 -0.12600 -23.15500 1.000 51.46933 269 TYR A C 1
ATOM 2186 O O . TYR A 1 269 ? 11.26500 -1.10700 -23.04100 1.000 43.22624 269 TYR A O 1
ATOM 2195 N N . MET A 1 270 ? 12.90000 0.20300 -22.21000 1.000 38.58884 270 MET A N 1
ATOM 2196 C CA . MET A 1 270 ? 13.01600 -0.62100 -21.01600 1.000 44.99487 270 MET A CA 1
ATOM 2197 C C . MET A 1 270 ? 11.73100 -0.57800 -20.20300 1.000 41.37075 270 MET A C 1
ATOM 2198 O O . MET A 1 270 ? 11.25200 -1.61300 -19.72200 1.000 47.87153 270 MET A O 1
ATOM 2203 N N . ALA A 1 271 ? 11.14700 0.60900 -20.06100 1.000 39.76529 271 ALA A N 1
ATOM 2204 C CA . ALA A 1 271 ? 9.91300 0.73000 -19.30000 1.000 38.65990 271 ALA A CA 1
ATOM 2205 C C . ALA A 1 271 ? 8.81100 -0.11700 -19.91500 1.000 43.37889 271 ALA A C 1
ATOM 2206 O O . ALA A 1 271 ? 8.09500 -0.83100 -19.20200 1.000 47.94785 271 ALA A O 1
ATOM 2208 N N . VAL A 1 272 ? 8.67400 -0.07600 -21.24300 1.000 42.93410 272 VAL A N 1
ATOM 2209 C CA . VAL A 1 272 ? 7.61800 -0.85100 -21.88700 1.000 46.88983 272 VAL A CA 1
ATOM 2210 C C . VAL A 1 272 ? 7.84700 -2.34000 -21.66200 1.000 52.49840 272 VAL A C 1
ATOM 2211 O O . VAL A 1 272 ? 6.92900 -3.08400 -21.29400 1.000 53.82224 272 VAL A O 1
ATOM 2215 N N . GLN A 1 273 ? 9.08200 -2.79700 -21.87000 1.000 45.33701 273 GLN A N 1
ATOM 2216 C CA . GLN A 1 273 ? 9.37300 -4.21600 -21.69000 1.000 49.07167 273 GLN A CA 1
ATOM 2217 C C . GLN A 1 273 ? 9.13500 -4.65400 -20.24900 1.000 54.16965 273 GLN A C 1
ATOM 2218 O O . GLN A 1 273 ? 8.68400 -5.78000 -20.00500 1.000 59.21763 273 GLN A O 1
ATOM 2224 N N . HIS A 1 274 ? 9.41000 -3.77600 -19.28600 1.000 50.75345 274 HIS A N 1
ATOM 2225 C CA . HIS A 1 274 ? 9.11600 -4.09800 -17.89600 1.000 53.48536 274 HIS A CA 1
ATOM 2226 C C . HIS A 1 274 ? 7.61300 -4.18100 -17.65900 1.000 57.11737 274 HIS A C 1
ATOM 2227 O O . HIS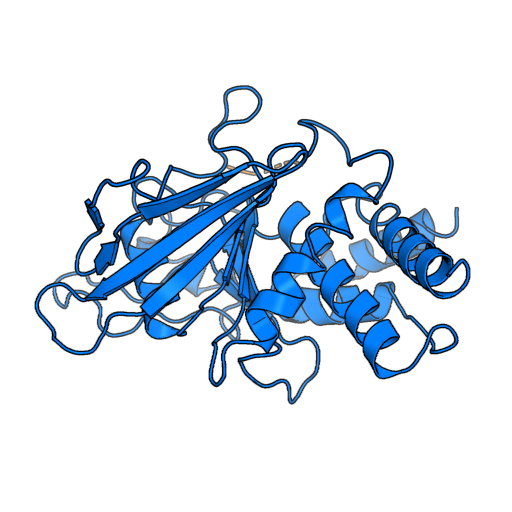 A 1 274 ? 7.12700 -5.11500 -17.01200 1.000 64.91831 274 HIS A O 1
ATOM 2234 N N . TYR A 1 275 ? 6.85800 -3.21900 -18.18600 1.000 52.05098 275 TYR A N 1
ATOM 2235 C CA . TYR A 1 275 ? 5.40800 -3.27300 -18.04400 1.000 54.28282 275 TYR A CA 1
ATOM 2236 C C . TYR A 1 275 ? 4.84400 -4.57400 -18.61200 1.000 64.65775 275 TYR A C 1
ATOM 2237 O O . TYR A 1 275 ? 4.00600 -5.22500 -17.97900 1.000 66.85275 275 TYR A O 1
ATOM 2246 N N . ILE A 1 276 ? 5.29200 -4.97300 -19.80600 1.000 62.43380 276 ILE A N 1
ATOM 2247 C CA . ILE A 1 276 ? 4.85500 -6.25600 -20.35700 1.000 61.47316 276 ILE A CA 1
ATOM 2248 C C . ILE A 1 276 ? 5.22100 -7.38600 -19.40500 1.000 69.16619 276 ILE A C 1
ATOM 2249 O O . ILE A 1 276 ? 4.37500 -8.20900 -19.03800 1.000 72.77715 276 ILE A O 1
ATOM 2254 N N . GLU A 1 277 ? 6.48700 -7.42800 -18.97600 1.000 74.29838 277 GLU A N 1
ATOM 2255 C CA . GLU A 1 277 ? 6.93600 -8.48100 -18.06700 1.000 76.60919 277 GLU A CA 1
ATOM 2256 C C . GLU A 1 277 ? 6.10600 -8.51400 -16.79100 1.000 79.32004 277 GLU A C 1
ATOM 2257 O O . GLU A 1 277 ? 5.82900 -9.59100 -16.25400 1.000 87.97634 277 GLU A O 1
ATOM 2263 N N . THR A 1 278 ? 5.70400 -7.34700 -16.28500 1.000 73.96413 278 THR A N 1
ATOM 2264 C CA . THR A 1 278 ? 4.93600 -7.31500 -15.04400 1.000 79.62007 278 THR A CA 1
ATOM 2265 C C . THR A 1 278 ? 3.57200 -7.97400 -15.22000 1.000 88.85802 278 THR A C 1
ATOM 2266 O O . THR A 1 278 ? 3.08600 -8.65700 -14.31000 1.000 97.18007 278 THR A O 1
ATOM 2270 N N . LEU A 1 279 ? 2.95500 -7.81600 -16.39300 1.000 85.16021 279 LEU A N 1
ATOM 2271 C CA . LEU A 1 279 ? 1.64900 -8.43200 -16.60900 1.000 84.18904 279 LEU A CA 1
ATOM 2272 C C . LEU A 1 279 ? 1.76800 -9.93100 -16.86100 1.000 92.17684 279 LEU A C 1
ATOM 2273 O O . LEU A 1 279 ? 0.92200 -10.70600 -16.40100 1.000 103.84929 279 LEU A O 1
ATOM 2278 N N . GLN A 1 280 ? 2.80100 -10.36300 -17.59100 1.000 93.18749 280 GLN A N 1
ATOM 2279 C CA . GLN A 1 280 ? 3.02400 -11.79600 -17.76400 1.000 100.28308 280 GLN A CA 1
ATOM 2280 C C . GLN A 1 280 ? 3.40500 -12.45200 -16.44000 1.000 106.65752 280 GLN A C 1
ATOM 2281 O O . GLN A 1 280 ? 2.81800 -13.46700 -16.04400 1.000 105.69425 280 GLN A O 1
ATOM 2287 N N . ARG A 1 281 ? 4.39100 -11.88200 -15.74300 1.000 110.52904 281 ARG A N 1
ATOM 2288 C CA . ARG A 1 281 ? 4.80600 -12.34100 -14.41500 1.000 116.12445 281 ARG A CA 1
ATOM 2289 C C . ARG A 1 281 ? 3.80500 -11.82800 -13.37600 1.000 120.56709 281 ARG A C 1
ATOM 2290 O O . ARG A 1 281 ? 4.06000 -10.89300 -12.61200 1.000 121.69880 281 ARG A O 1
ATOM 2294 N N . ARG A 1 282 ? 2.63300 -12.46700 -13.37100 1.000 123.88327 282 ARG A N 1
ATOM 2295 C CA . ARG A 1 282 ? 1.51700 -12.10300 -12.49200 1.000 122.01989 282 ARG A CA 1
ATOM 2296 C C . ARG A 1 282 ? 1.27400 -10.59200 -12.45200 1.000 118.87478 282 ARG A C 1
ATOM 2297 O O . ARG A 1 282 ? 0.14500 -10.12300 -12.60200 1.000 117.32723 282 ARG A O 1
ATOM 2299 N N . SER B 2 7 ? 20.24800 30.00100 -21.31700 1.000 140.31946 189 SER B N 1
ATOM 2300 C CA . SER B 2 7 ? 19.78100 30.48800 -22.61300 1.000 134.94513 189 SER B CA 1
ATOM 2301 C C . SER B 2 7 ? 19.57300 29.35300 -23.61400 1.000 131.00255 189 SER B C 1
ATOM 2302 O O . SER B 2 7 ? 18.64500 29.41200 -24.42800 1.000 133.41600 189 SER B O 1
ATOM 2305 N N . ASP B 2 8 ? 20.41400 28.32000 -23.57800 1.000 125.00446 190 ASP B N 1
ATOM 2306 C CA . ASP B 2 8 ? 20.26100 27.17400 -24.48400 1.000 120.93818 190 ASP B CA 1
ATOM 2307 C C . ASP B 2 8 ? 20.14300 25.84700 -23.72900 1.000 116.52976 190 ASP B C 1
ATOM 2308 O O . ASP B 2 8 ? 20.93900 25.56300 -22.83500 1.000 117.16405 190 ASP B O 1
ATOM 2329 N N . MET B 2 10 ? 20.91700 22.60100 -22.87000 1.000 117.26143 192 MET B N 1
ATOM 2330 C CA . MET B 2 10 ? 21.95200 21.60900 -23.20300 1.000 127.00733 192 MET B CA 1
ATOM 2331 C C . MET B 2 10 ? 21.41500 20.17900 -23.05700 1.000 128.85492 192 MET B C 1
ATOM 2332 O O . MET B 2 10 ? 21.62600 19.39500 -23.99900 1.000 130.69725 192 MET B O 1
ATOM 2337 N N . ASN B 2 11 ? 20.71500 19.85100 -21.95000 1.000 127.41001 193 ASN B N 1
ATOM 2338 C CA . ASN B 2 11 ? 20.58100 18.46100 -21.51800 1.000 121.68827 193 ASN B CA 1
ATOM 2339 C C . ASN B 2 11 ? 21.88500 17.69100 -21.70100 1.000 121.12242 193 ASN B C 1
ATOM 2340 O O . ASN B 2 11 ? 22.94900 18.13600 -21.26300 1.000 117.37197 193 ASN B O 1
#

InterPro domains:
  IPR000242 Tyrosine-specific protein phosphatase, PTPase domain [PF00102] (273-519)
  IPR000242 Tyrosine-specific protein phosphatase, PTPase domain [PR00700] (303-310)
  IPR000242 Tyrosine-specific protein phosphatase, PTPase domain [PR00700] (327-347)
  IPR000242 Tyrosine-specific protein phosphatase, PTPase domain [PR00700] (413-430)
  IPR000242 Tyrosine-specific protein phosphatase, PTPase domain [PR00700] (454-472)
  IPR000242 Tyrosine-specific protein phosphatase, PTPase domain [PR00700] (488-503)
  IPR000242 Tyrosine-specific protein phosphatase, PTPase domain [PR00700] (504-514)
  IPR000242 Tyrosine-specific protein phosphatase, PTPase domain [PS50055] (247-521)
  IPR000242 Tyrosine-specific protein phosphatase, PTPase domain [SM00194] (246-523)
  IPR000387 Tyrosine-specific protein phosphatases domain [PS50056] (436-512)
  IPR000980 SH2 domain [PF00017] (6-81)
  IPR000980 SH2 domain [PF00017] (112-197)
  IPR000980 SH2 domain [PS50001] (6-102)
  IPR000980 SH2 domain [PS50001] (112-216)
  IPR000980 SH2 domain [SM00252] (4-87)
  IPR000980 SH2 domain [SM00252] (110-203)
  IPR003595 Protein-tyrosine phosphatase, catalytic [SM00404] (414-520)
  IPR012152 Protein-tyrosine phosphatase, non-receptor type-6, -11 [PIRSF000929] (1-593)
  IPR016130 Protein-tyrosine phosphatase, active site [PS00383] (457-467)
  IPR029021 Protein-tyrosine phosphatase-like [G3DSA:3.90.190.10] (218-525)

Radius of gyration: 18.26 Å; Cα contacts (8 Å, |Δi|>4): 543; chains: 2; bounding box: 42×58×45 Å